Protein AF-A0A969JUL1-F1 (afdb_monomer)

Nearest PDB structures (foldseek):
  8frn-assembly1_G  TM=6.933E-01  e=2.223E-06  Acinetobacter baylyi ADP1
  6mit-assembly1_G  TM=6.690E-01  e=4.909E-06  Enterobacter cloacae subsp. cloacae ATCC 13047
  8fro-assembly1_G  TM=6.024E-01  e=5.106E-07  Acinetobacter baylyi ADP1
  6s8g-assembly1_G  TM=9.018E-01  e=2.301E-04  Shigella flexneri
  8frn-assembly1_F  TM=7.056E-01  e=1.235E-04  Acinetobacter baylyi ADP1

Sequence (213 aa):
MSANLEPKIAPVPWNPLRVSVLDRYLLKQLLLPFLFGVAAFSSIGVSVGALFDLIRKITTVNLPFEIALQVFFLQIPLYISYALPMSTLLATLMMYSRLSTDSELIAMRSAGISLYRLIMPAVALSLMITATSFAFNEAIVPAANYRATTTLETALKEDTKKFQEENILSSEYTEVKGEDGKSKRVLSRIFYANQFNGDSLSGLTVLDFPRVG

Solvent-accessible surface area (backbone atoms only — not comparable to full-atom values): 11934 Å² total; per-residue (Å²): 138,83,82,82,81,74,82,82,78,74,78,78,84,82,57,92,85,58,85,42,75,62,55,54,49,54,44,55,53,30,49,54,45,25,55,50,29,31,52,50,43,19,50,51,43,40,52,67,49,52,48,51,54,44,54,50,41,33,74,75,67,67,48,55,66,69,58,48,53,52,40,49,63,40,46,47,61,49,30,40,58,62,10,48,65,58,8,49,54,52,6,52,50,52,34,55,49,48,32,52,73,71,42,50,51,55,53,43,46,74,70,70,50,56,68,67,68,72,45,44,59,58,52,52,49,50,51,55,47,50,56,50,44,49,52,37,57,71,59,49,36,54,56,31,49,50,52,36,52,51,51,51,50,47,51,52,52,52,48,50,48,59,62,33,62,58,59,57,76,51,77,46,68,44,74,45,74,43,98,83,79,49,73,44,82,39,75,39,35,39,43,37,28,59,34,42,72,94,84,51,79,42,67,71,50,75,51,74,53,80,83,81,125

Structure (mmCIF, N/CA/C/O backbone):
data_AF-A0A969JUL1-F1
#
_entry.id   AF-A0A969JUL1-F1
#
loop_
_atom_site.group_PDB
_atom_site.id
_atom_site.type_symbol
_atom_site.label_atom_id
_atom_site.label_alt_id
_atom_site.label_comp_id
_atom_site.label_asym_id
_atom_site.label_entity_id
_atom_site.label_seq_id
_atom_site.pdbx_PDB_ins_code
_atom_site.Cartn_x
_atom_site.Cartn_y
_atom_site.Cartn_z
_atom_site.occupancy
_atom_site.B_iso_or_equiv
_atom_site.auth_seq_id
_atom_site.auth_comp_id
_atom_site.auth_asym_id
_atom_site.auth_atom_id
_atom_site.pdbx_PDB_model_num
ATOM 1 N N . MET A 1 1 ? 27.576 -8.217 -65.200 1.00 47.38 1 MET A N 1
ATOM 2 C CA . MET A 1 1 ? 26.171 -8.433 -64.794 1.00 47.38 1 MET A CA 1
ATOM 3 C C . MET A 1 1 ? 26.175 -8.785 -63.310 1.00 47.38 1 MET A C 1
ATOM 5 O O . MET A 1 1 ? 26.201 -9.950 -62.950 1.00 47.38 1 MET A O 1
ATOM 9 N N . SER A 1 2 ? 26.323 -7.772 -62.453 1.00 47.44 2 SER A N 1
ATOM 10 C CA . SER A 1 2 ? 26.419 -7.917 -60.995 1.00 47.44 2 SER A CA 1
ATOM 11 C C . SER A 1 2 ? 25.016 -7.837 -60.398 1.00 47.44 2 SER A C 1
ATOM 13 O O . SER A 1 2 ? 24.431 -6.756 -60.331 1.00 47.44 2 SER A O 1
ATOM 15 N N . ALA A 1 3 ? 24.455 -8.985 -60.024 1.00 59.53 3 ALA A N 1
ATOM 16 C CA . ALA A 1 3 ? 23.180 -9.050 -59.325 1.00 59.53 3 ALA A CA 1
ATOM 17 C C . ALA A 1 3 ? 23.368 -8.522 -57.895 1.00 59.53 3 ALA A C 1
ATOM 19 O O . ALA A 1 3 ? 24.054 -9.135 -57.079 1.00 59.53 3 ALA A O 1
ATOM 20 N N . ASN A 1 4 ? 22.784 -7.354 -57.634 1.00 60.31 4 ASN A N 1
ATOM 21 C CA . ASN A 1 4 ? 22.700 -6.735 -56.318 1.00 60.31 4 ASN A CA 1
ATOM 22 C C . ASN A 1 4 ? 21.822 -7.621 -55.419 1.00 60.31 4 ASN A C 1
ATOM 24 O O . ASN A 1 4 ? 20.611 -7.704 -55.615 1.00 60.31 4 ASN A O 1
ATOM 28 N N . LEU A 1 5 ? 22.440 -8.312 -54.464 1.00 66.44 5 LEU A N 1
ATOM 29 C CA . LEU A 1 5 ? 21.752 -9.056 -53.411 1.00 66.44 5 LEU A CA 1
ATOM 30 C C . LEU A 1 5 ? 21.646 -8.150 -52.183 1.00 66.44 5 LEU A C 1
ATOM 32 O O . LEU A 1 5 ? 22.424 -8.272 -51.240 1.00 66.44 5 LEU A O 1
ATOM 36 N N . GLU A 1 6 ? 20.698 -7.216 -52.203 1.00 65.56 6 GLU A N 1
ATOM 37 C CA . GLU A 1 6 ? 20.310 -6.515 -50.981 1.00 65.56 6 GLU A CA 1
ATOM 38 C C . GLU A 1 6 ? 19.488 -7.477 -50.104 1.00 65.56 6 GLU A C 1
ATOM 40 O O . GLU A 1 6 ? 18.454 -7.987 -50.554 1.00 65.56 6 GLU A O 1
ATOM 45 N N . PRO A 1 7 ? 19.902 -7.766 -48.856 1.00 64.88 7 PRO A N 1
ATOM 46 C CA . PRO A 1 7 ? 19.083 -8.553 -47.951 1.00 64.88 7 PRO A CA 1
ATOM 47 C C . PRO A 1 7 ? 17.854 -7.726 -47.561 1.00 64.88 7 PRO A C 1
ATOM 49 O O . PRO A 1 7 ? 17.938 -6.759 -46.807 1.00 64.88 7 PRO A O 1
ATOM 52 N N . LYS A 1 8 ? 16.690 -8.115 -48.083 1.00 63.09 8 LYS A N 1
ATOM 53 C CA . LYS A 1 8 ? 15.386 -7.546 -47.732 1.00 63.09 8 LYS A CA 1
ATOM 54 C C . LYS A 1 8 ? 15.053 -7.904 -46.280 1.00 63.09 8 LYS A C 1
ATOM 56 O O . LYS A 1 8 ? 14.444 -8.935 -46.005 1.00 63.09 8 LYS A O 1
ATOM 61 N N . ILE A 1 9 ? 15.487 -7.060 -45.348 1.00 67.50 9 ILE A N 1
ATOM 62 C CA . ILE A 1 9 ? 15.187 -7.188 -43.921 1.00 67.50 9 ILE A CA 1
ATOM 63 C C . ILE A 1 9 ? 13.686 -6.924 -43.750 1.00 67.50 9 ILE A C 1
ATOM 65 O O . ILE A 1 9 ? 13.223 -5.794 -43.900 1.00 67.50 9 ILE A O 1
ATOM 69 N N . ALA A 1 10 ? 12.897 -7.972 -43.513 1.00 69.56 10 ALA A N 1
ATOM 70 C CA . ALA A 1 10 ? 11.476 -7.811 -43.236 1.00 69.56 10 ALA A CA 1
ATOM 71 C C . ALA A 1 10 ? 11.303 -7.036 -41.914 1.00 69.56 10 ALA A C 1
ATOM 73 O O . ALA A 1 10 ? 11.935 -7.407 -40.919 1.00 69.56 10 ALA A O 1
ATOM 74 N N . PRO A 1 11 ? 10.471 -5.978 -41.860 1.00 63.88 11 PRO A N 1
ATOM 75 C CA . PRO A 1 11 ? 10.196 -5.291 -40.609 1.00 63.88 11 PRO A CA 1
ATOM 76 C C . PRO A 1 11 ? 9.516 -6.272 -39.653 1.00 63.88 11 PRO A C 1
ATOM 78 O O . PRO A 1 11 ? 8.487 -6.867 -39.978 1.00 63.88 11 PRO A O 1
ATOM 81 N N . VAL A 1 12 ? 10.110 -6.461 -38.474 1.00 68.12 12 VAL A N 1
ATOM 82 C CA . VAL A 1 12 ? 9.496 -7.245 -37.399 1.00 68.12 12 VAL A CA 1
ATOM 83 C C . VAL A 1 12 ? 8.108 -6.668 -37.100 1.00 68.12 12 VAL A C 1
ATOM 85 O O . VAL A 1 12 ? 7.999 -5.463 -36.852 1.00 68.12 12 VAL A O 1
ATOM 88 N N . PRO A 1 13 ? 7.037 -7.483 -37.123 1.00 57.41 13 PRO A N 1
ATOM 89 C CA . PRO A 1 13 ? 5.699 -7.004 -36.821 1.00 57.41 13 PRO A CA 1
ATOM 90 C C . PRO A 1 13 ? 5.666 -6.578 -35.353 1.00 57.41 13 PRO A C 1
ATOM 92 O O . PRO A 1 13 ? 5.687 -7.405 -34.437 1.00 57.41 13 PRO A O 1
ATOM 95 N N . TRP A 1 14 ? 5.664 -5.267 -35.123 1.00 64.06 14 TRP A N 1
ATOM 96 C CA . TRP A 1 14 ? 5.482 -4.679 -33.807 1.00 64.06 14 TRP A CA 1
ATOM 97 C C . TRP A 1 14 ? 4.045 -4.978 -33.384 1.00 64.06 14 TRP A C 1
ATOM 99 O O . TRP A 1 14 ? 3.099 -4.334 -33.814 1.00 64.06 14 TRP A O 1
ATOM 109 N N . ASN A 1 15 ? 3.856 -6.025 -32.587 1.00 59.56 15 ASN A N 1
ATOM 110 C CA . ASN A 1 15 ? 2.545 -6.349 -32.049 1.00 59.56 15 ASN A CA 1
ATOM 111 C C . ASN A 1 15 ? 2.400 -5.649 -30.688 1.00 59.56 15 ASN A C 1
ATOM 113 O O . ASN A 1 15 ? 2.969 -6.143 -29.711 1.00 59.56 15 ASN A O 1
ATOM 117 N N . PRO A 1 16 ? 1.651 -4.535 -30.576 1.00 58.69 16 PRO A N 1
ATOM 118 C CA . PRO A 1 16 ? 1.516 -3.785 -29.321 1.00 58.69 16 PRO A CA 1
ATOM 119 C C . PRO A 1 16 ? 0.805 -4.585 -28.216 1.00 58.69 16 PRO A C 1
ATOM 121 O O . PRO A 1 16 ? 0.842 -4.200 -27.054 1.00 58.69 16 PRO A O 1
ATOM 124 N N . LEU A 1 17 ? 0.184 -5.716 -28.573 1.00 57.41 17 LEU A N 1
ATOM 125 C CA . LEU A 1 17 ? -0.580 -6.588 -27.680 1.00 57.41 17 LEU A CA 1
ATOM 126 C C . LEU A 1 17 ? 0.212 -7.801 -27.162 1.00 57.41 17 LEU A C 1
ATOM 128 O O . LEU A 1 17 ? -0.330 -8.606 -26.408 1.00 57.41 17 LEU A O 1
ATOM 132 N N . ARG A 1 18 ? 1.479 -7.990 -27.566 1.00 62.31 18 ARG A N 1
ATOM 133 C CA . ARG A 1 18 ? 2.319 -9.054 -26.991 1.00 62.31 18 ARG A CA 1
ATOM 134 C C . ARG A 1 18 ? 3.096 -8.491 -25.811 1.00 62.31 18 ARG A C 1
ATOM 136 O O . ARG A 1 18 ? 3.947 -7.628 -26.000 1.00 62.31 18 ARG A O 1
ATOM 143 N N . VAL A 1 19 ? 2.814 -9.019 -24.618 1.00 64.75 19 VAL A N 1
ATOM 144 C CA . VAL A 1 19 ? 3.562 -8.724 -23.388 1.00 64.75 19 VAL A CA 1
ATOM 145 C C . VAL A 1 19 ? 5.038 -9.002 -23.661 1.00 64.75 19 VAL A C 1
ATOM 147 O O . VAL A 1 19 ? 5.426 -10.156 -23.866 1.00 64.75 19 VAL A O 1
ATOM 150 N N . SER A 1 20 ? 5.849 -7.947 -23.745 1.00 76.56 20 SER A N 1
ATOM 151 C CA . SER A 1 20 ? 7.272 -8.096 -24.023 1.00 76.56 20 SER A CA 1
ATOM 152 C C . SER A 1 20 ? 7.953 -8.756 -22.827 1.00 76.56 20 SER A C 1
ATOM 154 O O . SER A 1 20 ? 7.503 -8.622 -21.685 1.00 76.56 20 SER A O 1
ATOM 156 N N . VAL A 1 21 ? 9.073 -9.440 -23.067 1.00 86.56 21 VAL A N 1
ATOM 157 C CA . VAL A 1 21 ? 9.928 -9.957 -21.984 1.00 86.56 21 VAL A CA 1
ATOM 158 C C . VAL A 1 21 ? 10.311 -8.819 -21.027 1.00 86.56 21 VAL A C 1
ATOM 160 O O . VAL A 1 21 ? 10.339 -9.020 -19.815 1.00 86.56 21 VAL A O 1
ATOM 163 N N . LEU A 1 22 ? 10.488 -7.609 -21.572 1.00 87.69 22 LEU A N 1
ATOM 164 C CA . LEU A 1 22 ? 10.728 -6.386 -20.813 1.00 87.69 22 LEU A CA 1
ATOM 165 C C . LEU A 1 22 ? 9.557 -6.018 -19.891 1.00 87.69 22 LEU A C 1
ATOM 167 O O . LEU A 1 22 ? 9.770 -5.768 -18.711 1.00 87.69 22 LEU A O 1
ATOM 171 N N . ASP A 1 23 ? 8.325 -6.018 -20.401 1.00 87.38 23 ASP A N 1
ATOM 172 C CA . ASP A 1 23 ? 7.151 -5.608 -19.619 1.00 87.38 23 ASP A CA 1
ATOM 173 C C . ASP A 1 23 ? 6.927 -6.577 -18.447 1.00 87.38 23 ASP A C 1
ATOM 175 O O . ASP A 1 23 ? 6.664 -6.163 -17.320 1.00 87.38 23 ASP A O 1
ATOM 179 N N . ARG A 1 24 ? 7.118 -7.882 -18.686 1.00 88.38 24 ARG A N 1
ATOM 180 C CA . ARG A 1 24 ? 7.067 -8.912 -17.638 1.00 88.38 24 ARG A CA 1
ATOM 181 C C . ARG A 1 24 ? 8.165 -8.725 -16.591 1.00 88.38 24 ARG A C 1
ATOM 183 O O . ARG A 1 24 ? 7.914 -8.936 -15.406 1.00 88.38 24 ARG A O 1
ATOM 190 N N . TYR A 1 25 ? 9.369 -8.363 -17.024 1.00 91.50 25 TYR A N 1
ATOM 191 C CA . TYR A 1 25 ? 10.491 -8.101 -16.132 1.00 91.50 25 TYR A CA 1
ATOM 192 C C . TYR A 1 25 ? 10.222 -6.889 -15.231 1.00 91.50 25 TYR A C 1
ATOM 194 O O . TYR A 1 25 ? 10.312 -7.013 -14.009 1.00 91.50 25 TYR A O 1
ATOM 202 N N . LEU A 1 26 ? 9.789 -5.767 -15.817 1.00 92.19 26 LEU A N 1
ATOM 203 C CA . LEU A 1 26 ? 9.435 -4.547 -15.087 1.00 92.19 26 LEU A CA 1
ATOM 204 C C . LEU A 1 26 ? 8.278 -4.794 -14.110 1.00 92.19 26 LEU A C 1
ATOM 206 O O . LEU A 1 26 ? 8.368 -4.422 -12.944 1.00 92.19 26 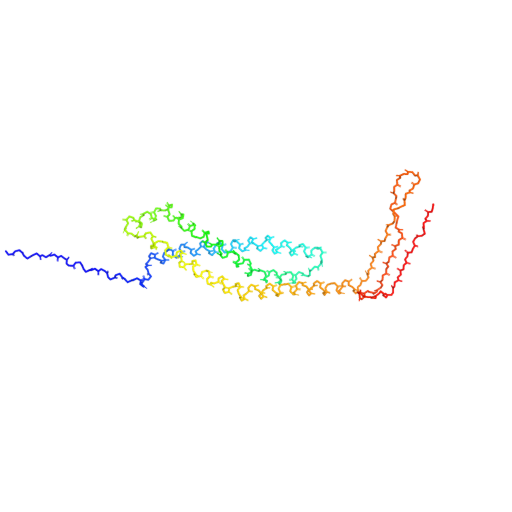LEU A O 1
ATOM 210 N N . LEU A 1 27 ? 7.230 -5.511 -14.531 1.00 90.62 27 LEU A N 1
ATOM 211 C CA . LEU A 1 27 ? 6.128 -5.883 -13.638 1.00 90.62 27 LEU A CA 1
ATOM 212 C C . LEU A 1 27 ? 6.602 -6.741 -12.460 1.00 90.62 27 LEU A C 1
ATOM 214 O O . LEU A 1 27 ? 6.185 -6.503 -11.331 1.00 90.62 27 LEU A O 1
ATOM 218 N N . LYS A 1 28 ? 7.496 -7.713 -12.684 1.00 91.12 28 LYS A N 1
ATOM 219 C CA . LYS A 1 28 ? 8.037 -8.547 -11.600 1.00 91.12 28 LYS A CA 1
ATOM 220 C C . LYS A 1 28 ? 8.891 -7.732 -10.626 1.00 91.12 28 LYS A C 1
ATOM 222 O O . LYS A 1 28 ? 8.800 -7.952 -9.418 1.00 91.12 28 LYS A O 1
ATOM 227 N N . GLN A 1 29 ? 9.694 -6.795 -11.133 1.00 92.69 29 GLN A N 1
ATOM 228 C CA . GLN A 1 29 ? 10.465 -5.881 -10.289 1.00 92.69 29 GLN A CA 1
ATOM 229 C C . GLN A 1 29 ? 9.574 -4.934 -9.483 1.00 92.69 29 GLN A C 1
ATOM 231 O O . GLN A 1 29 ? 9.948 -4.577 -8.372 1.00 92.69 29 GLN A O 1
ATOM 236 N N . LEU A 1 30 ? 8.413 -4.549 -10.013 1.00 93.56 30 LEU A N 1
ATOM 237 C CA . LEU A 1 30 ? 7.460 -3.664 -9.347 1.00 93.56 30 LEU A CA 1
ATOM 238 C C . LEU A 1 30 ? 6.623 -4.390 -8.281 1.00 93.56 30 LEU A C 1
ATOM 240 O O . LEU A 1 30 ? 6.350 -3.847 -7.212 1.00 93.56 30 LEU A O 1
ATOM 244 N N . LEU A 1 31 ? 6.232 -5.636 -8.555 1.00 93.00 31 LEU A N 1
ATOM 245 C CA . LEU A 1 31 ? 5.295 -6.400 -7.729 1.00 93.00 31 LEU A CA 1
ATOM 246 C C . LEU A 1 31 ? 5.885 -6.791 -6.367 1.00 93.00 31 LEU A C 1
ATOM 248 O O . LEU A 1 31 ? 5.174 -6.780 -5.364 1.00 93.00 31 LEU A O 1
ATOM 252 N N . LEU A 1 32 ? 7.186 -7.090 -6.304 1.00 92.88 32 LEU A N 1
ATOM 253 C CA . LEU A 1 32 ? 7.840 -7.497 -5.058 1.00 92.88 32 LEU A CA 1
ATOM 254 C C . LEU A 1 32 ? 7.946 -6.340 -4.031 1.00 92.88 32 LEU A C 1
ATOM 256 O O . LEU A 1 32 ? 7.463 -6.514 -2.911 1.00 92.88 32 LEU A O 1
ATOM 260 N N . PRO A 1 33 ? 8.476 -5.148 -4.379 1.00 94.62 33 PRO A N 1
ATOM 261 C CA . PRO A 1 33 ? 8.416 -3.963 -3.522 1.00 94.62 33 PRO A CA 1
ATOM 262 C C . PRO A 1 33 ? 6.991 -3.525 -3.178 1.00 94.62 33 PRO A C 1
ATOM 264 O O . PRO A 1 33 ? 6.759 -3.034 -2.078 1.00 94.62 33 PRO A O 1
ATOM 267 N N . PHE A 1 34 ? 6.030 -3.716 -4.089 1.00 96.12 34 PHE A N 1
ATOM 268 C CA . PHE A 1 34 ? 4.626 -3.410 -3.825 1.00 96.12 34 PHE A CA 1
ATOM 269 C C . PHE A 1 34 ? 4.053 -4.284 -2.710 1.00 96.12 34 PHE A C 1
ATOM 271 O O . PHE A 1 34 ? 3.550 -3.749 -1.726 1.00 96.12 34 PHE A O 1
ATOM 278 N N . LEU A 1 35 ? 4.178 -5.610 -2.815 1.00 95.94 35 LEU A N 1
ATOM 279 C CA . LEU A 1 35 ? 3.701 -6.525 -1.774 1.00 95.94 35 LEU A CA 1
ATOM 280 C C . LEU A 1 35 ? 4.403 -6.280 -0.437 1.00 95.94 35 LEU A C 1
ATOM 282 O O . LEU A 1 35 ? 3.749 -6.261 0.605 1.00 95.94 35 LEU A O 1
ATOM 286 N N . PHE A 1 36 ? 5.716 -6.037 -0.472 1.00 96.38 36 PHE A N 1
ATOM 287 C CA . PHE A 1 36 ? 6.470 -5.648 0.715 1.00 96.38 36 PHE A CA 1
ATOM 288 C C . PHE A 1 36 ? 5.919 -4.358 1.331 1.00 96.38 36 PHE A C 1
ATOM 290 O O . PHE A 1 36 ? 5.659 -4.314 2.529 1.00 96.38 36 PHE A O 1
ATOM 297 N N . GLY A 1 37 ? 5.678 -3.333 0.514 1.00 96.62 37 GLY A N 1
ATOM 298 C CA . GLY A 1 37 ? 5.088 -2.078 0.958 1.00 96.62 37 GLY A CA 1
ATOM 299 C C . GLY A 1 37 ? 3.702 -2.268 1.566 1.00 96.62 37 GLY A C 1
ATOM 300 O O . GLY A 1 37 ? 3.398 -1.629 2.568 1.00 96.62 37 GLY A O 1
ATOM 301 N N . VAL A 1 38 ? 2.854 -3.127 0.990 1.00 95.81 38 VAL A N 1
ATOM 302 C CA . VAL A 1 38 ? 1.503 -3.382 1.523 1.00 95.81 38 VAL A CA 1
ATOM 303 C C . VAL A 1 38 ? 1.612 -4.034 2.892 1.00 95.81 38 VAL A C 1
ATOM 305 O O . VAL A 1 38 ? 0.977 -3.572 3.838 1.00 95.81 38 VAL A O 1
ATOM 308 N N . ALA A 1 39 ? 2.456 -5.058 3.027 1.00 95.88 39 ALA A N 1
ATOM 309 C CA . ALA A 1 39 ? 2.691 -5.731 4.299 1.00 95.88 39 ALA A CA 1
ATOM 310 C C . ALA A 1 39 ? 3.283 -4.781 5.354 1.00 95.88 39 ALA A C 1
ATOM 312 O O . ALA A 1 39 ? 2.790 -4.726 6.477 1.00 95.88 39 ALA A O 1
ATOM 313 N N . ALA A 1 40 ? 4.293 -3.988 4.988 1.00 96.38 40 ALA A N 1
ATOM 314 C CA . ALA A 1 40 ? 4.962 -3.068 5.900 1.00 96.38 40 ALA A CA 1
ATOM 315 C C . ALA A 1 40 ? 4.025 -1.950 6.383 1.00 96.38 40 ALA A C 1
ATOM 317 O O . ALA A 1 40 ? 3.861 -1.767 7.588 1.00 96.38 40 ALA A O 1
ATOM 318 N N . PHE A 1 41 ? 3.365 -1.229 5.470 1.00 96.06 41 PHE A N 1
ATOM 319 C CA . PHE A 1 41 ? 2.488 -0.119 5.852 1.00 96.06 41 PHE A CA 1
ATOM 320 C C . PHE A 1 41 ? 1.229 -0.590 6.580 1.00 96.06 41 PHE A C 1
ATOM 322 O O . PHE A 1 41 ? 0.830 0.045 7.554 1.00 96.06 41 PHE A O 1
ATOM 329 N N . SER A 1 42 ? 0.628 -1.716 6.175 1.00 94.12 42 SER A N 1
ATOM 330 C CA . SER A 1 42 ? -0.519 -2.271 6.908 1.00 94.12 42 SER A CA 1
ATOM 331 C C . SER A 1 42 ? -0.122 -2.758 8.304 1.00 94.12 42 SER A C 1
ATOM 333 O O . SER A 1 42 ? -0.829 -2.460 9.262 1.00 94.12 42 SER A O 1
ATOM 335 N N . SER A 1 43 ? 1.032 -3.420 8.457 1.00 93.69 43 SER A N 1
ATOM 336 C CA . SER A 1 43 ? 1.539 -3.862 9.763 1.00 93.69 43 SER A CA 1
ATOM 337 C C . SER A 1 43 ? 1.832 -2.689 10.698 1.00 93.69 43 SER A C 1
ATOM 339 O O . SER A 1 43 ? 1.442 -2.729 11.868 1.00 93.69 43 SER A O 1
ATOM 341 N N . ILE A 1 44 ? 2.450 -1.620 10.186 1.00 94.44 44 ILE A N 1
ATOM 342 C CA . ILE A 1 44 ? 2.688 -0.393 10.956 1.00 94.44 44 ILE A CA 1
ATOM 343 C C . ILE A 1 44 ? 1.354 0.262 11.329 1.00 94.44 44 ILE A C 1
ATOM 345 O O . ILE A 1 44 ? 1.156 0.611 12.489 1.00 94.44 44 ILE A O 1
ATOM 349 N N . GLY A 1 45 ? 0.418 0.382 10.383 1.00 91.25 45 GLY A N 1
ATOM 350 C CA . GLY A 1 45 ? -0.895 0.982 10.624 1.00 91.25 45 GLY A CA 1
ATOM 351 C C . GLY A 1 45 ? -1.700 0.245 11.695 1.00 91.25 45 GLY A C 1
ATOM 352 O O . GLY A 1 45 ? -2.189 0.868 12.635 1.00 91.25 45 GLY A O 1
ATOM 353 N N . VAL A 1 46 ? -1.771 -1.085 11.599 1.00 90.81 46 VAL A N 1
ATOM 354 C CA . VAL A 1 46 ? -2.453 -1.944 12.578 1.00 90.81 46 VAL A CA 1
ATOM 355 C C . VAL A 1 46 ? -1.770 -1.869 13.944 1.00 90.81 46 VAL A C 1
ATOM 357 O O . VAL A 1 46 ? -2.444 -1.747 14.963 1.00 90.81 46 VAL A O 1
ATOM 360 N N . SER A 1 47 ? -0.437 -1.906 13.986 1.00 89.69 47 SER A N 1
ATOM 361 C CA . SER A 1 47 ? 0.310 -1.814 15.245 1.00 89.69 47 SER A CA 1
ATOM 362 C C . SER A 1 47 ? 0.099 -0.469 15.940 1.00 89.69 47 SER A C 1
ATOM 364 O O . SER A 1 47 ? -0.148 -0.434 17.138 1.00 89.69 47 SER A O 1
ATOM 366 N N . VAL A 1 48 ? 0.188 0.643 15.206 1.00 87.75 48 VAL A N 1
ATOM 367 C CA . VAL A 1 48 ? 0.106 1.990 15.794 1.00 87.75 48 VAL A CA 1
ATOM 368 C C . VAL A 1 48 ? -1.333 2.380 16.132 1.00 87.75 48 VAL A C 1
ATOM 370 O O . VAL A 1 48 ? -1.561 2.989 17.172 1.00 87.75 48 VAL A O 1
ATOM 373 N N . GLY A 1 49 ? -2.297 2.041 15.274 1.00 82.31 49 GLY A N 1
ATOM 374 C CA . GLY A 1 49 ? -3.703 2.375 15.488 1.00 82.31 49 GLY A CA 1
ATOM 375 C C . GLY A 1 49 ? -4.437 1.312 16.302 1.00 82.31 49 GLY A C 1
ATOM 376 O O . GLY A 1 49 ? -4.714 1.507 17.481 1.00 82.31 49 GLY A O 1
ATOM 377 N N . ALA A 1 50 ? -4.726 0.167 15.682 1.00 83.62 50 ALA A N 1
ATOM 378 C CA . ALA A 1 50 ? -5.579 -0.867 16.268 1.00 83.62 50 ALA A CA 1
ATOM 379 C C . ALA A 1 50 ? -5.026 -1.435 17.578 1.00 83.62 50 ALA A C 1
ATOM 381 O O . ALA A 1 50 ? -5.743 -1.538 18.571 1.00 83.62 50 ALA A O 1
ATOM 382 N N . LEU A 1 51 ? -3.753 -1.836 17.580 1.00 86.50 51 LEU A N 1
ATOM 383 C CA . LEU A 1 51 ? -3.182 -2.604 18.681 1.00 86.50 51 LEU A CA 1
ATOM 384 C C . LEU A 1 51 ? -3.076 -1.765 19.962 1.00 86.50 51 LEU A C 1
ATOM 386 O O . LEU A 1 51 ? -3.513 -2.221 21.017 1.00 86.50 51 LEU A O 1
ATOM 390 N N . PHE A 1 52 ? -2.560 -0.533 19.882 1.00 85.62 52 PHE A N 1
ATOM 391 C CA . PHE A 1 52 ? -2.491 0.357 21.047 1.00 85.62 52 PHE A CA 1
ATOM 392 C C . PHE A 1 52 ? -3.877 0.715 21.590 1.00 85.62 52 PHE A C 1
ATOM 394 O O . PHE A 1 52 ? -4.073 0.703 22.809 1.00 85.62 52 PHE A O 1
ATOM 401 N N . ASP A 1 53 ? -4.843 0.995 20.712 1.00 83.25 53 ASP A N 1
ATOM 402 C CA . ASP A 1 53 ? -6.203 1.336 21.130 1.00 83.25 53 ASP A CA 1
ATOM 403 C C . ASP A 1 53 ? -6.911 0.151 21.796 1.00 83.25 53 ASP A C 1
ATOM 405 O O . ASP A 1 53 ? -7.573 0.319 22.824 1.00 83.25 53 ASP A O 1
ATOM 409 N N . LEU A 1 54 ? -6.736 -1.062 21.264 1.00 82.75 54 LEU A N 1
ATOM 410 C CA . LEU A 1 54 ? -7.291 -2.280 21.853 1.00 82.75 54 LEU A CA 1
ATOM 411 C C . LEU A 1 54 ? -6.649 -2.605 23.203 1.00 82.75 54 LEU A C 1
ATOM 413 O O . LEU A 1 54 ? -7.374 -2.886 24.154 1.00 82.75 54 LEU A O 1
ATOM 417 N N . ILE A 1 55 ? -5.324 -2.493 23.334 1.00 83.69 55 ILE A N 1
ATOM 418 C CA . ILE A 1 55 ? -4.626 -2.718 24.612 1.00 83.69 55 ILE A CA 1
ATOM 419 C C . ILE A 1 55 ? -5.134 -1.751 25.688 1.00 83.69 55 ILE A C 1
ATOM 421 O O . ILE A 1 55 ? -5.414 -2.174 26.813 1.00 83.69 55 ILE A O 1
ATOM 425 N N . ARG A 1 56 ? -5.308 -0.466 25.348 1.00 82.00 56 ARG A N 1
ATOM 426 C CA . ARG A 1 56 ? -5.882 0.531 26.267 1.00 82.00 56 ARG A CA 1
ATOM 427 C C . ARG A 1 56 ? -7.314 0.184 26.670 1.00 82.00 56 ARG A C 1
ATOM 429 O O . ARG A 1 56 ? -7.656 0.310 27.844 1.00 82.00 56 ARG A O 1
ATOM 436 N N . LYS A 1 57 ? -8.151 -0.269 25.731 1.00 77.06 57 LYS A N 1
ATOM 437 C CA . LYS A 1 57 ? -9.543 -0.671 26.011 1.00 77.06 57 LYS A CA 1
ATOM 438 C C . LYS A 1 57 ? -9.620 -1.908 26.908 1.00 77.06 57 LYS A C 1
ATOM 440 O O . LYS A 1 57 ? -10.440 -1.922 27.820 1.00 77.06 57 LYS A O 1
ATOM 445 N N . ILE A 1 58 ? -8.741 -2.892 26.708 1.00 82.50 58 ILE A N 1
ATOM 446 C CA . ILE A 1 58 ? -8.645 -4.084 27.568 1.00 82.50 58 ILE A CA 1
ATOM 447 C C . ILE A 1 58 ? -8.286 -3.684 29.004 1.00 82.50 58 ILE A C 1
ATOM 449 O O . ILE A 1 58 ? -8.912 -4.152 29.945 1.00 82.50 58 ILE A O 1
ATOM 453 N N . THR A 1 59 ? -7.314 -2.786 29.185 1.00 79.75 59 THR A N 1
ATOM 454 C CA . THR A 1 59 ? -6.856 -2.382 30.528 1.00 79.75 59 THR A CA 1
ATOM 455 C C . THR A 1 59 ? -7.778 -1.394 31.236 1.00 79.75 59 THR A C 1
ATOM 457 O O . THR A 1 59 ? -7.847 -1.411 32.460 1.00 79.75 59 THR A O 1
ATOM 460 N N . THR A 1 60 ? -8.480 -0.532 30.497 1.00 77.81 60 THR A N 1
ATOM 461 C CA . THR A 1 60 ? -9.326 0.520 31.092 1.00 77.81 60 THR A CA 1
ATOM 462 C C . THR A 1 60 ? -10.760 0.050 31.327 1.00 77.81 60 THR A C 1
ATOM 464 O O . THR A 1 60 ? -11.384 0.462 32.298 1.00 77.81 60 THR A O 1
ATOM 467 N N . VAL A 1 61 ? -11.292 -0.794 30.436 1.00 72.69 61 VAL A N 1
ATOM 468 C CA . VAL A 1 61 ? -12.716 -1.176 30.412 1.00 72.69 61 VAL A CA 1
ATOM 469 C C . VAL A 1 61 ? -12.903 -2.693 30.560 1.00 72.69 61 VAL A C 1
ATOM 471 O O . VAL A 1 61 ? -13.990 -3.178 30.322 1.00 72.69 61 VAL A O 1
ATOM 474 N N . ASN A 1 62 ? -11.864 -3.460 30.924 1.00 73.19 62 ASN A N 1
ATOM 475 C CA . ASN A 1 62 ? -11.916 -4.932 31.041 1.00 73.19 62 ASN A CA 1
ATOM 476 C C . ASN A 1 62 ? -12.490 -5.657 29.803 1.00 73.19 62 ASN A C 1
ATOM 478 O O . ASN A 1 62 ? -13.103 -6.717 29.915 1.00 73.19 62 ASN A O 1
ATOM 482 N N . LEU A 1 63 ? -12.243 -5.123 28.600 1.00 74.62 63 LEU A N 1
ATOM 483 C CA . LEU A 1 63 ? -12.729 -5.734 27.362 1.00 74.62 63 LEU A CA 1
ATOM 484 C C . LEU A 1 63 ? -12.209 -7.186 27.225 1.00 74.62 63 LEU A C 1
ATOM 486 O O . LEU A 1 63 ? -10.989 -7.387 27.262 1.00 74.62 63 LEU A O 1
ATOM 490 N N . PRO A 1 64 ? -13.085 -8.187 26.995 1.00 79.69 64 PRO A N 1
ATOM 491 C CA . PRO A 1 64 ? -12.664 -9.568 26.785 1.00 79.69 64 PRO A CA 1
ATOM 492 C C . PRO A 1 64 ? -11.664 -9.697 25.630 1.00 79.69 64 PRO A C 1
ATOM 494 O O . PRO A 1 64 ? -11.882 -9.164 24.536 1.00 79.69 64 PRO A O 1
ATOM 497 N N . PHE A 1 65 ? -10.581 -10.450 25.852 1.00 76.06 65 PHE A N 1
ATOM 498 C CA . PHE A 1 65 ? -9.504 -10.623 24.868 1.00 76.06 65 PHE A CA 1
ATOM 499 C C . PHE A 1 65 ? -10.003 -11.200 23.534 1.00 76.06 65 PHE A C 1
ATOM 501 O O . PHE A 1 65 ? -9.543 -10.791 22.469 1.00 76.06 65 PHE A O 1
ATOM 508 N N . GLU A 1 66 ? -10.988 -12.100 23.579 1.00 77.56 66 GLU A N 1
ATOM 509 C CA . GLU A 1 66 ? -11.606 -12.694 22.388 1.00 77.56 66 GLU A CA 1
ATOM 510 C C . GLU A 1 66 ? -12.256 -11.634 21.486 1.00 77.56 66 GLU A C 1
ATOM 512 O O . GLU A 1 66 ? -12.041 -11.627 20.272 1.00 77.56 66 GLU A O 1
ATOM 517 N N . ILE A 1 67 ? -12.978 -10.678 22.083 1.00 76.75 67 ILE A N 1
ATOM 518 C CA . ILE A 1 67 ? -13.617 -9.580 21.348 1.00 76.75 67 ILE A CA 1
ATOM 519 C C . ILE A 1 67 ? -12.556 -8.633 20.790 1.00 76.75 67 ILE A C 1
ATOM 521 O O . ILE A 1 67 ? -12.652 -8.205 19.639 1.00 76.75 67 ILE A O 1
ATOM 525 N N . ALA A 1 68 ? -11.509 -8.337 21.562 1.00 79.44 68 ALA A N 1
ATOM 526 C CA . ALA A 1 68 ? -10.410 -7.508 21.083 1.00 79.44 68 ALA A CA 1
ATOM 527 C C . ALA A 1 68 ? -9.720 -8.124 19.854 1.00 79.44 68 ALA A C 1
ATOM 529 O O . ALA A 1 68 ? -9.453 -7.417 18.881 1.00 79.44 68 ALA A O 1
ATOM 530 N N . LEU A 1 69 ? -9.491 -9.440 19.857 1.00 84.81 69 LEU A N 1
ATOM 531 C CA . LEU A 1 69 ? -8.901 -10.152 18.726 1.00 84.81 69 LEU A CA 1
ATOM 532 C C . LEU A 1 69 ? -9.824 -10.138 17.497 1.00 84.81 69 LEU A C 1
ATOM 534 O O . LEU A 1 69 ? -9.362 -9.919 16.377 1.00 84.81 69 LEU A O 1
ATOM 538 N N . GLN A 1 70 ? -11.133 -10.310 17.691 1.00 81.06 70 GLN A N 1
ATOM 539 C CA . GLN A 1 70 ? -12.105 -10.200 16.605 1.00 81.06 70 GLN A CA 1
ATOM 540 C C . GLN A 1 70 ? -12.077 -8.799 15.977 1.00 81.06 70 GLN A C 1
ATOM 542 O O . GLN A 1 70 ? -11.959 -8.668 14.758 1.00 81.06 70 GLN A O 1
ATOM 547 N N . VAL A 1 71 ? -12.114 -7.748 16.800 1.00 80.25 71 VAL A N 1
ATOM 548 C CA . VAL A 1 71 ? -12.034 -6.355 16.336 1.00 80.25 71 VAL A CA 1
ATOM 549 C C . VAL A 1 71 ? -10.711 -6.091 15.614 1.00 80.25 71 VAL A C 1
ATOM 551 O O . VAL A 1 71 ? -10.716 -5.445 14.56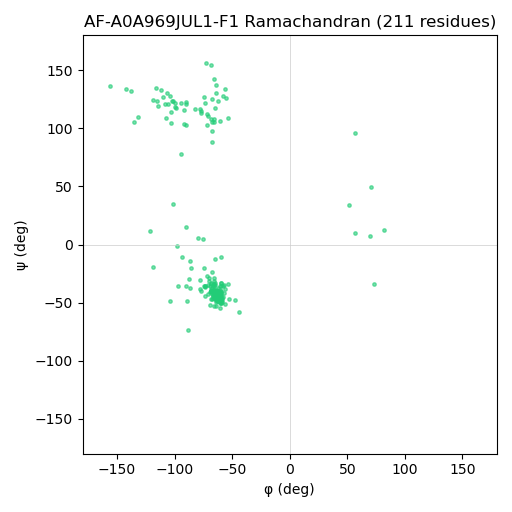8 1.00 80.25 71 VAL A O 1
ATOM 554 N N . PHE A 1 72 ? -9.596 -6.639 16.105 1.00 86.62 72 PHE A N 1
ATOM 555 C CA . PHE A 1 72 ? -8.288 -6.528 15.460 1.00 86.62 72 PHE A CA 1
ATOM 556 C C . PHE A 1 72 ? -8.319 -7.040 14.014 1.00 86.62 72 PHE A C 1
ATOM 558 O O . PHE A 1 72 ? -7.949 -6.309 13.095 1.00 86.62 72 PHE A O 1
ATOM 565 N N . PHE A 1 73 ? -8.827 -8.256 13.782 1.00 85.81 73 PHE A N 1
ATOM 566 C CA . PHE A 1 73 ? -8.937 -8.812 12.428 1.00 85.81 73 PHE A CA 1
ATOM 567 C C . PHE A 1 73 ? -9.906 -8.024 11.539 1.00 85.81 73 PHE A C 1
ATOM 569 O O . PHE A 1 73 ? -9.644 -7.864 10.346 1.00 85.81 73 PHE A O 1
ATOM 576 N N . LEU A 1 74 ? -10.991 -7.486 12.106 1.00 81.50 74 LEU A N 1
ATOM 577 C CA . LEU A 1 74 ? -11.941 -6.643 11.374 1.00 81.50 74 LEU A CA 1
ATOM 578 C C . LEU A 1 74 ? -11.343 -5.293 10.952 1.00 81.50 74 LEU A C 1
ATOM 580 O O . LEU A 1 74 ? -11.814 -4.706 9.979 1.00 81.50 74 LEU A O 1
ATOM 584 N N . GLN A 1 75 ? -10.307 -4.806 11.636 1.00 82.62 75 GLN A N 1
ATOM 585 C CA . GLN A 1 75 ? -9.643 -3.550 11.288 1.00 82.62 75 GLN A CA 1
ATOM 586 C C . GLN A 1 75 ? -8.538 -3.708 10.230 1.00 82.62 75 GLN A C 1
ATOM 588 O O . GLN A 1 75 ? -8.222 -2.739 9.543 1.00 82.62 75 GLN A O 1
ATOM 593 N N . ILE A 1 76 ? -7.983 -4.908 10.017 1.00 88.12 76 ILE A N 1
ATOM 594 C CA . ILE A 1 76 ? -6.927 -5.145 9.009 1.00 88.12 76 ILE A CA 1
ATOM 595 C C . ILE A 1 76 ? -7.302 -4.636 7.598 1.00 88.12 76 ILE A C 1
ATOM 597 O O . ILE A 1 76 ? -6.482 -3.940 6.993 1.00 88.12 76 ILE A O 1
ATOM 601 N N . PRO A 1 77 ? -8.509 -4.904 7.051 1.00 86.81 77 PRO A N 1
ATOM 602 C CA . PRO A 1 77 ? -8.884 -4.448 5.709 1.00 86.81 77 PRO A CA 1
ATOM 603 C C . PRO A 1 77 ? -8.847 -2.924 5.545 1.00 86.81 77 PRO A C 1
ATOM 605 O O . PRO A 1 77 ? -8.499 -2.429 4.472 1.00 86.81 77 PRO A O 1
ATOM 608 N N . LEU A 1 78 ? -9.160 -2.178 6.611 1.00 86.50 78 LEU A N 1
ATOM 609 C CA . LEU A 1 78 ? -9.085 -0.718 6.621 1.00 86.50 78 LEU A CA 1
ATOM 610 C C . LEU A 1 78 ? -7.638 -0.248 6.422 1.00 86.50 78 LEU A C 1
ATOM 612 O O . LEU A 1 78 ? -7.368 0.579 5.554 1.00 86.50 78 LEU A O 1
ATOM 616 N N . TYR A 1 79 ? -6.695 -0.810 7.179 1.00 90.19 79 TYR A N 1
ATOM 617 C CA . TYR A 1 79 ? -5.284 -0.439 7.057 1.00 90.19 79 TYR A CA 1
ATOM 618 C C . TYR A 1 79 ? -4.668 -0.880 5.733 1.00 90.19 79 TYR A C 1
ATOM 620 O O . TYR A 1 79 ? -3.825 -0.166 5.195 1.00 90.19 79 TYR A O 1
ATOM 628 N N . ILE A 1 80 ? -5.102 -2.012 5.173 1.00 91.12 80 ILE A N 1
ATOM 629 C CA . ILE A 1 80 ? -4.700 -2.419 3.821 1.00 91.12 80 ILE A CA 1
ATOM 630 C C . ILE A 1 80 ? -5.161 -1.379 2.793 1.00 91.12 80 ILE A C 1
ATOM 632 O O . ILE A 1 80 ? -4.363 -0.992 1.944 1.00 91.12 80 ILE A O 1
ATOM 636 N N . SER A 1 81 ? -6.396 -0.875 2.895 1.00 89.06 81 SER A N 1
ATOM 637 C CA . SER A 1 81 ? -6.917 0.166 1.995 1.00 89.06 81 SER A CA 1
ATOM 638 C C . SER A 1 81 ? -6.043 1.428 1.996 1.00 89.06 81 SER A C 1
ATOM 640 O O . SER A 1 81 ? -5.711 1.958 0.934 1.00 89.06 81 SER A O 1
ATOM 642 N N . TYR A 1 82 ? -5.580 1.861 3.174 1.00 89.69 82 TYR A N 1
ATOM 643 C CA . TYR A 1 82 ? -4.632 2.972 3.297 1.00 89.69 82 TYR A CA 1
ATOM 644 C C . TYR A 1 82 ? -3.222 2.621 2.814 1.00 89.69 82 TYR A C 1
ATOM 646 O O . TYR A 1 82 ? -2.543 3.470 2.235 1.00 89.69 82 TYR A O 1
ATOM 654 N N . ALA A 1 83 ? -2.779 1.379 3.017 1.00 93.56 83 ALA A N 1
ATOM 655 C CA . ALA A 1 83 ? -1.467 0.923 2.584 1.00 93.56 83 ALA A CA 1
ATOM 656 C C . ALA A 1 83 ? -1.347 0.906 1.055 1.00 93.56 83 ALA A C 1
ATOM 658 O O . ALA A 1 83 ? -0.327 1.355 0.549 1.00 93.56 83 ALA A O 1
ATOM 659 N N . LEU A 1 84 ? -2.379 0.476 0.316 1.00 92.88 84 LEU A N 1
ATOM 660 C CA . LEU A 1 84 ? -2.353 0.353 -1.151 1.00 92.88 84 LEU A CA 1
ATOM 661 C C . LEU A 1 84 ? -1.717 1.561 -1.879 1.00 92.88 84 LEU A C 1
ATOM 663 O O . LEU A 1 84 ? -0.724 1.354 -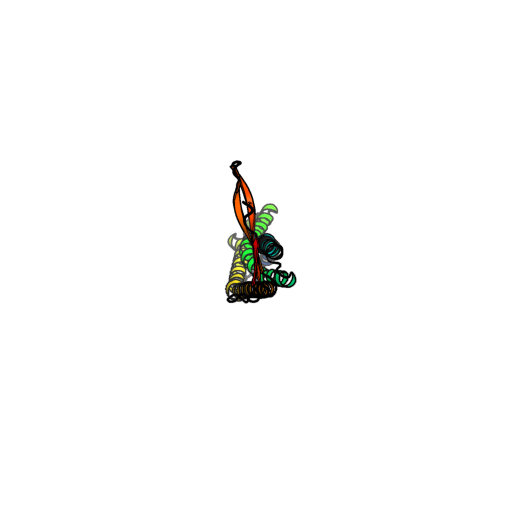2.585 1.00 92.88 84 LEU A O 1
ATOM 667 N N . PRO A 1 85 ? -2.199 2.814 -1.721 1.00 92.69 85 PRO A N 1
ATOM 668 C CA . PRO A 1 85 ? -1.588 3.966 -2.383 1.00 92.69 85 PRO A CA 1
ATOM 669 C C . PRO A 1 85 ? -0.154 4.234 -1.901 1.00 92.69 85 PRO A C 1
ATOM 671 O O . PRO A 1 85 ? 0.721 4.500 -2.724 1.00 92.69 85 PRO A O 1
ATOM 674 N N . MET A 1 86 ? 0.139 4.094 -0.605 1.00 94.94 86 MET A N 1
ATOM 675 C CA . MET A 1 86 ? 1.502 4.288 -0.084 1.00 94.94 86 MET A CA 1
ATOM 676 C C . MET A 1 86 ? 2.483 3.258 -0.666 1.00 94.94 86 MET A C 1
ATOM 678 O O . MET A 1 86 ? 3.592 3.597 -1.083 1.00 94.94 86 MET A O 1
ATOM 682 N N . SER A 1 87 ? 2.057 1.999 -0.762 1.00 96.25 87 SER A N 1
ATOM 683 C CA . SER A 1 87 ? 2.842 0.899 -1.316 1.00 96.25 87 SER A CA 1
ATOM 684 C C . SER A 1 87 ? 3.108 1.071 -2.806 1.00 96.25 87 SER A C 1
ATOM 686 O O . SER A 1 87 ? 4.185 0.703 -3.262 1.00 96.25 87 SER A O 1
ATOM 688 N N . THR A 1 88 ? 2.176 1.647 -3.577 1.00 95.19 88 THR A N 1
ATOM 689 C CA . THR A 1 88 ? 2.425 1.943 -5.003 1.00 95.19 88 THR A CA 1
ATOM 690 C C . THR A 1 88 ? 3.539 2.950 -5.208 1.00 95.19 88 THR A C 1
ATOM 692 O O . THR A 1 88 ? 4.411 2.747 -6.056 1.00 95.19 88 THR A O 1
ATOM 695 N N . LEU A 1 89 ? 3.542 4.016 -4.410 1.00 95.69 89 LEU A N 1
ATOM 696 C CA . LEU A 1 89 ? 4.585 5.030 -4.457 1.00 95.69 89 LEU A CA 1
ATOM 697 C C . LEU A 1 89 ? 5.937 4.421 -4.081 1.00 95.69 89 LEU A C 1
ATOM 699 O O . LEU A 1 89 ? 6.910 4.589 -4.812 1.00 95.69 89 LEU A O 1
ATOM 703 N N . LEU A 1 90 ? 5.982 3.643 -2.995 1.00 96.69 90 LEU A N 1
ATOM 704 C CA . LEU A 1 90 ? 7.198 2.939 -2.593 1.00 96.69 90 LEU A CA 1
ATOM 705 C C . LEU A 1 90 ? 7.691 1.999 -3.699 1.00 96.69 90 LEU A C 1
ATOM 707 O O . LEU A 1 90 ? 8.872 2.003 -4.034 1.00 96.69 90 LEU A O 1
ATOM 711 N N . ALA A 1 91 ? 6.794 1.214 -4.292 1.00 96.44 91 ALA A N 1
ATOM 712 C CA . ALA A 1 91 ? 7.163 0.218 -5.283 1.00 96.44 91 ALA A CA 1
ATOM 713 C C . ALA A 1 91 ? 7.732 0.828 -6.559 1.00 96.44 91 ALA A C 1
ATOM 715 O O . ALA A 1 91 ? 8.767 0.380 -7.053 1.00 96.44 91 ALA A O 1
ATOM 716 N N . THR A 1 92 ? 7.067 1.862 -7.075 1.00 95.62 92 THR A N 1
ATOM 717 C CA . THR A 1 92 ? 7.514 2.585 -8.268 1.00 95.62 92 THR A CA 1
ATOM 718 C C . THR A 1 92 ? 8.863 3.245 -8.014 1.00 95.62 92 THR A C 1
ATOM 720 O O . THR A 1 92 ? 9.787 3.064 -8.807 1.00 95.62 92 THR A O 1
ATOM 723 N N . LEU A 1 93 ? 9.024 3.911 -6.867 1.00 96.06 93 LEU A N 1
ATOM 724 C CA . LEU A 1 93 ? 10.290 4.520 -6.475 1.00 96.06 93 LEU A CA 1
ATOM 725 C C . LEU A 1 93 ? 11.415 3.483 -6.368 1.00 96.06 93 LEU A C 1
ATOM 727 O O . LEU A 1 93 ? 12.478 3.678 -6.951 1.00 96.06 93 LEU A O 1
ATOM 731 N N . MET A 1 94 ? 11.185 2.365 -5.675 1.00 96.19 94 MET A N 1
ATOM 732 C CA . MET A 1 94 ? 12.191 1.312 -5.512 1.00 96.19 94 MET A CA 1
ATOM 733 C C . MET A 1 94 ? 12.557 0.642 -6.839 1.00 96.19 94 MET A C 1
ATOM 735 O O . MET A 1 94 ? 13.736 0.387 -7.077 1.00 96.19 94 MET A O 1
ATOM 739 N N . MET A 1 95 ? 11.582 0.376 -7.714 1.00 95.25 95 MET A N 1
ATOM 740 C CA . MET A 1 95 ? 11.836 -0.202 -9.036 1.00 95.25 95 MET A CA 1
ATOM 741 C C . MET A 1 95 ? 12.743 0.713 -9.864 1.00 95.25 95 MET A C 1
ATOM 743 O O . MET A 1 95 ? 13.799 0.280 -10.322 1.00 95.25 95 MET A O 1
ATOM 747 N N . TYR A 1 96 ? 12.367 1.986 -10.029 1.00 94.56 96 TYR A N 1
ATOM 748 C CA . TYR A 1 96 ? 13.154 2.928 -10.830 1.00 94.56 96 TYR A CA 1
ATOM 749 C C . TYR A 1 96 ? 14.499 3.263 -10.187 1.00 94.56 96 TYR A C 1
ATOM 751 O O . TYR A 1 96 ? 15.485 3.416 -10.904 1.00 94.56 96 TYR A O 1
ATOM 759 N N . SER A 1 97 ? 14.564 3.319 -8.853 1.00 95.56 97 SER A N 1
ATOM 760 C CA . SER A 1 97 ? 15.822 3.478 -8.126 1.00 95.56 97 SER A CA 1
ATOM 761 C C . SER A 1 97 ? 16.781 2.332 -8.442 1.00 95.56 97 SER A C 1
ATOM 763 O O . SER A 1 97 ? 17.904 2.602 -8.856 1.00 95.56 97 SER A O 1
ATOM 765 N N . ARG A 1 98 ? 16.333 1.073 -8.348 1.00 94.75 98 ARG A N 1
ATOM 766 C CA . ARG A 1 98 ? 17.165 -0.096 -8.674 1.00 94.75 98 ARG A CA 1
ATOM 767 C C . ARG A 1 98 ? 17.581 -0.122 -10.141 1.00 94.75 98 ARG A C 1
ATOM 769 O O . ARG A 1 98 ? 18.765 -0.233 -10.424 1.00 94.75 98 ARG A O 1
ATOM 776 N N . LEU A 1 99 ? 16.639 0.081 -11.064 1.00 94.38 99 LEU A N 1
ATOM 777 C CA . LEU A 1 99 ? 16.933 0.157 -12.501 1.00 94.38 99 LEU A CA 1
ATOM 778 C C . LEU A 1 99 ? 17.958 1.246 -12.838 1.00 94.38 99 LEU A C 1
ATOM 780 O O . LEU A 1 99 ? 18.749 1.086 -13.766 1.00 94.38 99 LEU A O 1
ATOM 784 N N . SER A 1 100 ? 17.931 2.367 -12.114 1.00 95.00 100 SER A N 1
ATOM 785 C CA . SER A 1 100 ? 18.904 3.443 -12.281 1.00 95.00 100 SER A CA 1
ATOM 786 C C . SER A 1 100 ? 20.268 3.075 -11.696 1.00 95.00 100 SER A C 1
ATOM 788 O O . SER A 1 100 ? 21.278 3.338 -12.342 1.00 95.00 100 SER A O 1
ATOM 790 N N . THR A 1 101 ? 20.312 2.481 -10.499 1.00 95.88 101 THR A N 1
ATOM 791 C CA . THR A 1 101 ? 21.559 2.059 -9.836 1.00 95.88 101 THR A CA 1
ATOM 792 C C . THR A 1 101 ? 22.278 0.972 -10.628 1.00 95.88 101 THR A C 1
ATOM 794 O O . THR A 1 101 ? 23.483 1.068 -10.842 1.00 95.88 101 THR A O 1
ATOM 797 N N . ASP A 1 102 ? 21.533 0.001 -11.149 1.00 95.56 102 ASP A N 1
ATOM 798 C CA . ASP A 1 102 ? 22.071 -1.115 -11.931 1.00 95.56 102 ASP A CA 1
ATOM 799 C C . ASP A 1 102 ? 22.373 -0.712 -13.392 1.00 95.56 102 ASP A C 1
ATOM 801 O O . ASP A 1 102 ? 22.731 -1.545 -14.221 1.00 95.56 102 ASP A O 1
ATOM 805 N N . SER A 1 103 ? 22.225 0.576 -13.742 1.00 95.75 103 SER A N 1
ATOM 806 C CA . SER A 1 103 ? 22.375 1.123 -15.102 1.00 95.75 103 SER A CA 1
ATOM 807 C C . SER A 1 103 ? 21.471 0.476 -16.168 1.00 95.75 103 SER A C 1
ATOM 809 O O . SER A 1 103 ? 21.590 0.789 -17.356 1.00 95.75 103 SER A O 1
ATOM 811 N N . GLU A 1 104 ? 20.509 -0.361 -15.768 1.00 94.06 104 GLU A N 1
ATOM 812 C CA . GLU A 1 104 ? 19.541 -1.013 -16.654 1.00 94.06 104 GLU A CA 1
ATOM 813 C C . GLU A 1 104 ? 18.649 0.020 -17.357 1.00 94.06 104 GLU A C 1
ATOM 815 O O . GLU A 1 104 ? 18.384 -0.088 -18.556 1.00 94.06 104 GLU A O 1
ATOM 820 N N . LEU A 1 105 ? 18.245 1.077 -16.642 1.00 93.38 105 LEU A N 1
ATOM 821 C CA . LEU A 1 105 ? 17.443 2.170 -17.196 1.00 93.38 105 LEU A CA 1
ATOM 822 C C . LEU A 1 105 ? 18.172 2.882 -18.349 1.00 93.38 105 LEU A C 1
ATOM 824 O O . LEU A 1 105 ? 17.572 3.182 -19.382 1.00 93.38 105 LEU A O 1
ATOM 828 N N . ILE A 1 106 ? 19.471 3.145 -18.184 1.00 93.94 106 ILE A N 1
ATOM 829 C CA . ILE A 1 106 ? 20.299 3.819 -19.192 1.00 93.94 106 ILE A CA 1
ATOM 830 C C . ILE A 1 106 ? 20.539 2.879 -20.377 1.00 93.94 106 ILE A C 1
ATOM 832 O O . ILE A 1 106 ? 20.379 3.303 -21.519 1.00 93.94 106 ILE A O 1
ATOM 836 N N . ALA A 1 107 ? 20.832 1.599 -20.126 1.00 93.88 107 ALA A N 1
ATOM 837 C CA . ALA A 1 107 ? 21.015 0.595 -21.173 1.00 93.88 107 ALA A CA 1
ATOM 838 C C . ALA A 1 107 ? 19.774 0.460 -22.074 1.00 93.88 107 ALA A C 1
ATOM 840 O O . ALA A 1 107 ? 19.891 0.474 -23.301 1.00 93.88 107 ALA A O 1
ATOM 841 N N . MET A 1 108 ? 18.574 0.411 -21.484 1.00 92.88 108 MET A N 1
ATOM 842 C CA . MET A 1 108 ? 17.314 0.367 -22.235 1.00 92.88 108 MET A CA 1
ATOM 843 C C . MET A 1 108 ? 17.105 1.619 -23.094 1.00 92.88 108 MET A C 1
ATOM 845 O O . MET A 1 108 ? 16.690 1.515 -24.250 1.00 92.88 108 MET A O 1
ATOM 849 N N . ARG A 1 109 ? 17.413 2.807 -22.558 1.00 91.75 109 ARG A N 1
ATOM 850 C CA . ARG A 1 109 ? 17.312 4.064 -23.314 1.00 91.75 109 ARG A CA 1
ATOM 851 C C . ARG A 1 109 ? 18.310 4.125 -24.469 1.00 91.75 109 ARG A C 1
ATOM 853 O O . ARG A 1 109 ? 17.934 4.557 -25.555 1.00 91.75 109 ARG A O 1
ATOM 860 N N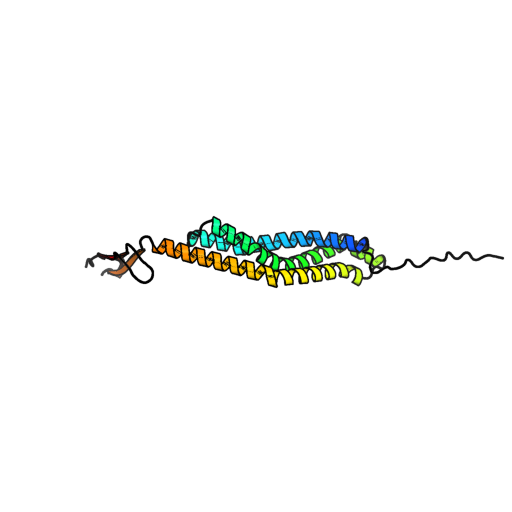 . SER A 1 110 ? 19.539 3.655 -24.264 1.00 93.19 110 SER A N 1
ATOM 861 C CA . SER A 1 110 ? 20.560 3.559 -25.316 1.00 93.19 110 SER A CA 1
ATOM 862 C C . SER A 1 110 ? 20.183 2.559 -26.413 1.00 93.19 110 SER A C 1
ATOM 864 O O . SER A 1 110 ? 20.538 2.761 -27.569 1.00 93.19 110 SER A O 1
ATOM 866 N N . ALA A 1 111 ? 19.398 1.527 -26.086 1.00 89.81 111 ALA A N 1
ATOM 867 C CA . ALA A 1 111 ? 18.825 0.588 -27.054 1.00 89.81 111 ALA A CA 1
ATOM 868 C C . ALA A 1 111 ? 17.633 1.162 -27.857 1.00 89.81 111 ALA A C 1
ATOM 870 O O . ALA A 1 111 ? 16.996 0.435 -28.619 1.00 89.81 111 ALA A O 1
ATOM 871 N N . GLY A 1 112 ? 17.301 2.448 -27.688 1.00 89.06 112 GLY A N 1
ATOM 872 C CA . GLY A 1 112 ? 16.219 3.120 -28.413 1.00 89.06 112 GLY A CA 1
ATOM 873 C C . GLY A 1 112 ? 14.821 2.884 -27.832 1.00 89.06 112 GLY A C 1
ATOM 874 O O . GLY A 1 112 ? 13.825 3.206 -28.481 1.00 89.06 112 GLY A O 1
ATOM 875 N N . ILE A 1 113 ? 14.709 2.336 -26.616 1.00 88.44 113 ILE A N 1
ATOM 876 C CA . ILE A 1 113 ? 13.411 2.145 -25.957 1.00 88.44 113 ILE A CA 1
ATOM 877 C C . ILE A 1 113 ? 12.900 3.500 -25.458 1.00 88.44 113 ILE A C 1
ATOM 879 O O . ILE A 1 113 ? 13.583 4.218 -24.724 1.00 88.44 113 ILE A O 1
ATOM 883 N N . SER A 1 114 ? 11.672 3.850 -25.844 1.00 88.19 114 SER A N 1
ATOM 884 C CA . SER A 1 114 ? 11.042 5.100 -25.424 1.00 88.19 114 SER A CA 1
ATOM 885 C C . SER A 1 114 ? 10.774 5.122 -23.916 1.00 88.19 114 SER A C 1
ATOM 887 O O . SER A 1 114 ? 10.350 4.129 -23.321 1.00 88.19 114 SER A O 1
ATOM 889 N N . LEU A 1 115 ? 10.957 6.291 -23.293 1.00 87.25 115 LEU A N 1
ATOM 890 C CA . LEU A 1 115 ? 10.685 6.483 -21.865 1.00 87.25 115 LEU A CA 1
ATOM 891 C C . LEU A 1 115 ? 9.216 6.182 -21.517 1.00 87.25 115 LEU A C 1
ATOM 893 O O . LEU A 1 115 ? 8.935 5.591 -20.479 1.00 87.25 115 LEU A O 1
ATOM 897 N N . TYR A 1 116 ? 8.286 6.504 -22.420 1.00 88.38 116 TYR A N 1
ATOM 898 C CA . TYR A 1 116 ? 6.862 6.194 -22.261 1.00 88.38 116 TYR A CA 1
ATOM 899 C C . TYR A 1 116 ? 6.603 4.699 -22.049 1.00 88.38 116 TYR A C 1
ATOM 901 O O . TYR A 1 116 ? 5.772 4.333 -21.220 1.00 88.38 116 TYR A O 1
ATOM 909 N N . ARG A 1 117 ? 7.346 3.824 -22.739 1.00 86.50 117 ARG A N 1
ATOM 910 C CA . ARG A 1 117 ? 7.207 2.373 -22.574 1.00 86.50 117 ARG A CA 1
ATOM 911 C C . ARG A 1 117 ? 7.732 1.887 -21.221 1.00 86.50 117 ARG A C 1
ATOM 913 O O . ARG A 1 117 ? 7.171 0.952 -20.666 1.00 86.50 117 ARG A O 1
ATOM 920 N N . LEU A 1 118 ? 8.751 2.548 -20.668 1.00 89.31 118 LEU A N 1
ATOM 921 C CA . LEU A 1 118 ? 9.293 2.247 -19.335 1.00 89.31 118 LEU A CA 1
ATOM 922 C C . LEU A 1 118 ? 8.348 2.676 -18.199 1.00 89.31 118 LEU A C 1
ATOM 924 O O . LEU A 1 118 ? 8.370 2.084 -17.120 1.00 89.31 118 LEU A O 1
ATOM 928 N N . ILE A 1 119 ? 7.515 3.696 -18.433 1.00 90.75 119 ILE A N 1
ATOM 929 C CA . ILE A 1 119 ? 6.546 4.219 -17.453 1.00 90.75 119 ILE A CA 1
ATOM 930 C C . ILE A 1 119 ? 5.204 3.470 -17.515 1.00 90.75 119 ILE A C 1
ATOM 932 O O . ILE A 1 119 ? 4.537 3.304 -16.495 1.00 90.75 119 ILE A O 1
ATOM 936 N N . MET A 1 120 ? 4.829 2.952 -18.689 1.00 90.31 120 MET A N 1
ATOM 937 C CA . MET A 1 120 ? 3.583 2.208 -18.911 1.00 90.31 120 MET A CA 1
ATOM 938 C C . MET A 1 120 ? 3.285 1.110 -17.866 1.00 90.31 120 MET A C 1
ATOM 940 O O . MET A 1 120 ? 2.174 1.125 -17.339 1.00 90.31 120 MET A O 1
ATOM 944 N N . PRO A 1 121 ? 4.211 0.203 -17.483 1.00 88.25 121 PRO A N 1
ATOM 945 C CA . PRO A 1 121 ? 3.903 -0.839 -16.497 1.00 88.25 121 PRO A CA 1
ATOM 946 C C . PRO A 1 121 ? 3.582 -0.284 -15.102 1.00 88.25 121 PRO A C 1
ATOM 948 O O . PRO A 1 121 ? 2.726 -0.836 -14.414 1.00 88.25 121 PRO A O 1
ATOM 951 N N . ALA A 1 122 ? 4.209 0.825 -14.696 1.00 91.69 122 ALA A N 1
ATOM 952 C CA . ALA A 1 122 ? 3.889 1.492 -13.435 1.00 91.69 122 ALA A CA 1
ATOM 953 C C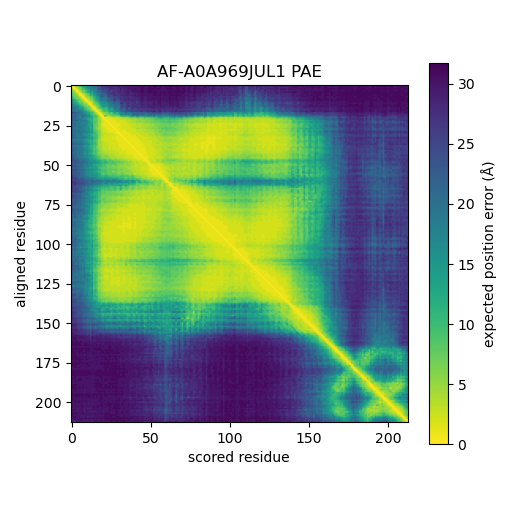 . ALA A 1 122 ? 2.488 2.121 -13.466 1.00 91.69 122 ALA A C 1
ATOM 955 O O . ALA A 1 122 ? 1.741 2.005 -12.497 1.00 91.69 122 ALA A O 1
ATOM 956 N N . VAL A 1 123 ? 2.110 2.728 -14.596 1.00 92.56 123 VAL A N 1
ATOM 957 C CA . VAL A 1 123 ? 0.771 3.304 -14.808 1.00 92.56 123 VAL A CA 1
ATOM 958 C C . VAL A 1 123 ? -0.304 2.218 -14.890 1.00 92.56 123 VAL A C 1
ATOM 960 O O . VAL A 1 123 ? -1.386 2.367 -14.330 1.00 92.56 123 VAL A O 1
ATOM 963 N N . ALA A 1 124 ? -0.016 1.100 -15.556 1.00 90.62 124 ALA A N 1
ATOM 964 C CA . ALA A 1 124 ? -0.925 -0.038 -15.612 1.00 90.62 124 ALA A CA 1
ATOM 965 C C . ALA A 1 124 ? -1.164 -0.621 -14.211 1.00 90.62 124 ALA A C 1
ATOM 967 O O . ALA A 1 124 ? -2.310 -0.881 -13.841 1.00 90.62 124 ALA A O 1
ATOM 968 N N . LEU A 1 125 ? -0.104 -0.767 -13.405 1.00 90.44 125 LEU A N 1
ATOM 969 C CA . LEU A 1 125 ? -0.234 -1.226 -12.025 1.00 90.44 125 LEU A CA 1
ATOM 970 C C . LEU A 1 125 ? -1.036 -0.233 -11.170 1.00 90.44 125 LEU A C 1
ATOM 972 O O . LEU A 1 125 ? -1.920 -0.660 -10.429 1.00 90.44 125 LEU A O 1
ATOM 976 N N . SER A 1 126 ? -0.767 1.073 -11.268 1.00 93.19 126 SER A N 1
ATOM 977 C CA . SER A 1 126 ? -1.499 2.069 -10.478 1.00 93.19 126 SER A CA 1
ATOM 978 C C . SER A 1 126 ? -2.987 2.083 -10.825 1.00 93.19 126 SER A C 1
ATOM 980 O O . SER A 1 126 ? -3.802 2.075 -9.912 1.00 93.19 126 SER A O 1
ATOM 982 N N . LEU A 1 127 ? -3.354 1.974 -12.107 1.00 93.56 127 LEU A N 1
ATOM 983 C CA . LEU A 1 127 ? -4.748 1.822 -12.541 1.00 93.56 127 LEU A CA 1
ATOM 984 C C . LEU A 1 127 ? -5.415 0.571 -11.956 1.00 93.56 127 LEU A C 1
ATOM 986 O O . LEU A 1 127 ? -6.529 0.657 -11.435 1.00 93.56 127 LEU A O 1
ATOM 990 N N . MET A 1 128 ? -4.739 -0.583 -11.999 1.00 91.75 128 MET A N 1
ATOM 991 C CA . MET A 1 128 ? -5.253 -1.816 -11.387 1.00 91.75 128 MET A CA 1
ATOM 992 C C . MET A 1 128 ? -5.478 -1.653 -9.879 1.00 91.75 128 MET A C 1
ATOM 994 O O . MET A 1 128 ? -6.478 -2.127 -9.335 1.00 91.75 128 MET A O 1
ATOM 998 N N . ILE A 1 129 ? -4.569 -0.959 -9.197 1.00 91.94 129 ILE A N 1
ATOM 999 C CA . ILE A 1 129 ? -4.654 -0.732 -7.754 1.00 91.94 129 ILE A CA 1
ATOM 1000 C C . ILE A 1 129 ? -5.728 0.293 -7.419 1.00 91.94 129 ILE A C 1
ATOM 1002 O O . ILE A 1 129 ? -6.441 0.096 -6.443 1.00 91.94 129 ILE A O 1
ATOM 1006 N N . THR A 1 130 ? -5.915 1.331 -8.232 1.00 91.94 130 THR A N 1
ATOM 1007 C CA . THR A 1 130 ? -7.033 2.267 -8.089 1.00 91.94 130 THR A CA 1
ATOM 1008 C C . THR A 1 130 ? -8.367 1.537 -8.200 1.00 91.94 130 THR A C 1
ATOM 1010 O O . THR A 1 130 ? -9.208 1.705 -7.323 1.00 91.94 130 THR A O 1
ATOM 1013 N N . ALA A 1 131 ? -8.548 0.674 -9.205 1.00 90.12 131 ALA A N 1
ATOM 1014 C CA . ALA A 1 131 ? -9.768 -0.124 -9.348 1.00 90.12 131 ALA A CA 1
ATOM 1015 C C . ALA A 1 131 ? -9.989 -1.064 -8.149 1.00 90.12 131 ALA A C 1
ATOM 1017 O O . ALA A 1 131 ? -11.094 -1.153 -7.615 1.00 90.12 131 ALA A O 1
ATOM 1018 N N . THR A 1 132 ? -8.924 -1.720 -7.680 1.00 86.56 132 THR A N 1
ATOM 1019 C CA . THR A 1 132 ? -8.988 -2.606 -6.507 1.00 86.56 132 THR A CA 1
ATOM 1020 C C . THR A 1 132 ? -9.309 -1.826 -5.231 1.00 86.56 132 THR A C 1
ATOM 1022 O O . THR A 1 132 ? -10.153 -2.244 -4.446 1.00 86.56 132 THR A O 1
ATOM 1025 N N . SER A 1 133 ? -8.670 -0.672 -5.032 1.00 85.81 133 SER A N 1
ATOM 1026 C CA . SER A 1 133 ? -8.891 0.209 -3.884 1.00 85.81 133 SER A CA 1
ATOM 1027 C C . SER A 1 133 ? -10.309 0.771 -3.877 1.00 85.81 133 SER A C 1
ATOM 1029 O O . SER A 1 133 ? -10.943 0.812 -2.827 1.00 85.81 133 SER A O 1
ATOM 1031 N N . PHE A 1 134 ? -10.846 1.135 -5.042 1.00 86.94 134 PHE A N 1
ATOM 1032 C CA . PHE A 1 134 ? -12.232 1.568 -5.182 1.00 86.94 134 PHE A CA 1
ATOM 1033 C C . PHE A 1 134 ? -13.205 0.464 -4.740 1.00 86.94 134 PHE A C 1
ATOM 1035 O O . PHE A 1 134 ? -14.017 0.688 -3.845 1.00 86.94 134 PHE A O 1
ATOM 1042 N N . ALA A 1 135 ? -13.037 -0.762 -5.250 1.00 84.12 135 ALA A N 1
ATOM 1043 C CA . ALA A 1 135 ? -13.854 -1.906 -4.840 1.00 84.12 135 ALA A CA 1
ATOM 1044 C C . ALA A 1 135 ? -13.731 -2.221 -3.334 1.00 84.12 135 ALA A C 1
ATOM 1046 O O . ALA A 1 135 ? -14.724 -2.531 -2.672 1.00 84.12 135 ALA A O 1
ATOM 1047 N N . PHE A 1 136 ? -12.524 -2.111 -2.768 1.00 80.62 136 PHE A N 1
ATOM 1048 C CA . PHE A 1 136 ? -12.298 -2.285 -1.332 1.00 80.62 136 PHE A CA 1
ATOM 1049 C C . PHE A 1 136 ? -13.009 -1.211 -0.503 1.00 80.62 136 PHE A C 1
ATOM 1051 O O . PHE A 1 136 ? -13.668 -1.550 0.480 1.00 80.62 136 PHE A O 1
ATOM 1058 N N . ASN A 1 137 ? -12.898 0.061 -0.891 1.00 80.69 137 ASN A N 1
ATOM 1059 C CA . ASN A 1 137 ? -13.503 1.175 -0.161 1.00 80.69 137 ASN A CA 1
ATOM 1060 C C . ASN A 1 137 ? -15.028 1.200 -0.261 1.00 80.69 137 ASN A C 1
ATOM 1062 O O . ASN A 1 137 ? -15.672 1.667 0.671 1.00 80.69 137 ASN A O 1
ATOM 1066 N N . GLU A 1 138 ? -15.611 0.685 -1.341 1.00 78.81 138 GLU A N 1
ATOM 1067 C CA . GLU A 1 138 ? -17.063 0.700 -1.519 1.00 78.81 138 GLU A CA 1
ATOM 1068 C C . GLU A 1 138 ? -17.757 -0.506 -0.866 1.00 78.81 138 GLU A C 1
ATOM 1070 O O . GLU A 1 138 ? -18.816 -0.352 -0.262 1.00 78.81 138 GLU A O 1
ATOM 1075 N N . ALA A 1 139 ? -17.154 -1.699 -0.910 1.00 74.75 139 ALA A N 1
ATOM 1076 C CA . ALA A 1 139 ? -17.789 -2.913 -0.387 1.00 74.75 139 ALA A CA 1
ATOM 1077 C C . ALA A 1 139 ? -17.228 -3.367 0.970 1.00 74.75 139 ALA A C 1
ATOM 1079 O O . ALA A 1 139 ? -17.978 -3.684 1.895 1.00 74.75 139 ALA A O 1
ATOM 1080 N N . ILE A 1 140 ? -15.901 -3.434 1.095 1.00 73.62 140 ILE A N 1
ATOM 1081 C CA . ILE A 1 140 ? -15.240 -4.170 2.183 1.00 73.62 140 ILE A CA 1
ATOM 1082 C C . ILE A 1 140 ? -15.028 -3.272 3.402 1.00 73.62 140 ILE A C 1
ATOM 1084 O O . ILE A 1 140 ? -15.367 -3.652 4.522 1.00 73.62 140 ILE A O 1
ATOM 1088 N N . VAL A 1 141 ? -14.489 -2.072 3.195 1.00 72.44 141 VAL A N 1
ATOM 1089 C CA . VAL A 1 141 ? -14.142 -1.126 4.263 1.00 72.44 141 VAL A CA 1
ATOM 1090 C C . VAL A 1 141 ? -15.359 -0.672 5.087 1.00 72.44 141 VAL A C 1
ATOM 1092 O O . VAL A 1 141 ? -15.267 -0.741 6.316 1.00 72.44 141 VAL A O 1
ATOM 1095 N N . PRO A 1 142 ? -16.497 -0.242 4.503 1.00 70.81 142 PRO A N 1
ATOM 1096 C CA . PRO A 1 142 ? -17.651 0.200 5.286 1.00 70.81 142 PRO A CA 1
ATOM 1097 C C . PRO A 1 142 ? -18.306 -0.957 6.042 1.00 70.81 142 PRO A C 1
ATOM 1099 O O . PRO A 1 142 ? -18.632 -0.803 7.216 1.00 70.81 142 PRO A O 1
ATOM 1102 N N . ALA A 1 143 ? -18.427 -2.137 5.426 1.00 66.44 143 ALA A N 1
ATOM 1103 C CA . ALA A 1 143 ? -18.973 -3.318 6.092 1.00 66.44 143 ALA A CA 1
ATOM 1104 C C . ALA A 1 143 ? -18.094 -3.774 7.271 1.00 66.44 143 ALA A C 1
ATOM 1106 O O . ALA A 1 143 ? -18.615 -4.117 8.334 1.00 66.44 143 ALA A O 1
ATOM 1107 N N . ALA A 1 144 ? -16.768 -3.750 7.104 1.00 66.25 144 ALA A N 1
ATOM 1108 C CA . ALA A 1 144 ? -15.817 -4.102 8.153 1.00 66.25 144 ALA A CA 1
ATOM 1109 C C . ALA A 1 144 ? -15.834 -3.090 9.310 1.00 66.25 144 ALA A C 1
ATOM 1111 O O . ALA A 1 144 ? -15.943 -3.494 10.467 1.00 66.25 144 ALA A O 1
ATOM 1112 N N . ASN A 1 145 ? -15.807 -1.787 9.009 1.00 71.69 145 ASN A N 1
ATOM 1113 C CA . ASN A 1 145 ? -15.876 -0.739 10.032 1.00 71.69 145 ASN A CA 1
ATOM 1114 C C . ASN A 1 145 ? -17.209 -0.741 10.772 1.00 71.69 145 ASN A C 1
ATOM 1116 O O . ASN A 1 145 ? -17.220 -0.646 11.994 1.00 71.69 145 ASN A O 1
ATOM 1120 N N . TYR A 1 146 ? -18.325 -0.899 10.057 1.00 66.94 146 TYR A N 1
ATOM 1121 C CA . TYR A 1 146 ? -19.639 -0.978 10.682 1.00 66.94 146 TYR A CA 1
ATOM 1122 C C . TYR A 1 146 ? -19.694 -2.140 11.677 1.00 66.94 146 TYR A C 1
ATOM 1124 O O . TYR A 1 146 ? -20.024 -1.929 12.839 1.00 66.94 146 TYR A O 1
ATOM 1132 N N . ARG A 1 147 ? -19.257 -3.340 11.265 1.00 65.81 147 ARG A N 1
ATOM 1133 C CA . ARG A 1 147 ? -19.191 -4.511 12.153 1.00 65.81 147 ARG A CA 1
ATOM 1134 C C . ARG A 1 147 ? -18.233 -4.313 13.327 1.00 65.81 147 ARG A C 1
ATOM 1136 O O . ARG A 1 147 ? -18.537 -4.768 14.428 1.00 65.81 147 ARG A O 1
ATOM 1143 N N . ALA A 1 148 ? -17.097 -3.646 13.124 1.00 62.97 148 ALA A N 1
ATOM 1144 C CA . ALA A 1 148 ? -16.153 -3.353 14.199 1.00 62.97 148 ALA A CA 1
ATOM 1145 C C . ALA A 1 148 ? -16.782 -2.426 15.250 1.00 62.97 148 ALA A C 1
ATOM 1147 O O . ALA A 1 148 ? -16.736 -2.731 16.441 1.00 62.97 148 ALA A O 1
ATOM 1148 N N . THR A 1 149 ? -17.431 -1.344 14.813 1.00 66.94 149 THR A N 1
ATOM 1149 C CA . THR A 1 149 ? -18.097 -0.381 15.699 1.00 66.94 149 THR A CA 1
ATOM 1150 C C . THR A 1 149 ? -19.290 -1.003 16.413 1.00 66.94 149 THR A C 1
ATOM 1152 O O . THR A 1 149 ? -19.408 -0.845 17.623 1.00 66.94 149 THR A O 1
ATOM 1155 N N . THR A 1 150 ? -20.138 -1.771 15.723 1.00 64.56 150 THR A N 1
ATOM 1156 C CA . THR A 1 150 ? -21.293 -2.421 16.363 1.00 64.56 150 THR A CA 1
ATOM 1157 C C . THR A 1 150 ? -20.868 -3.477 17.374 1.00 64.56 150 THR A C 1
ATOM 1159 O O . THR A 1 150 ? -21.485 -3.585 18.429 1.00 64.56 150 THR A O 1
ATOM 1162 N N . THR A 1 151 ? -19.810 -4.243 17.087 1.00 66.06 151 THR A N 1
ATOM 1163 C CA . THR A 1 151 ? -19.287 -5.249 18.026 1.00 66.06 151 THR A CA 1
ATOM 1164 C C . THR A 1 151 ? -18.684 -4.572 19.252 1.00 66.06 151 THR A C 1
ATOM 1166 O O . THR A 1 151 ? -18.963 -4.984 20.372 1.00 66.06 151 THR A O 1
ATOM 1169 N N . LEU A 1 152 ? -17.928 -3.485 19.059 1.00 64.69 152 LEU A N 1
ATOM 1170 C CA . LEU A 1 152 ? -17.401 -2.673 20.157 1.00 64.69 152 LEU A CA 1
ATOM 1171 C C . LEU A 1 152 ? -18.517 -2.049 20.995 1.00 64.69 152 LEU A C 1
ATOM 1173 O O . LEU A 1 152 ? -18.464 -2.127 22.214 1.00 64.69 152 LEU A O 1
ATOM 1177 N N . GLU A 1 153 ? -19.529 -1.448 20.374 1.00 68.69 153 GLU A N 1
ATOM 1178 C CA . GLU A 1 153 ? -20.658 -0.870 21.104 1.00 68.69 153 GLU A CA 1
ATOM 1179 C C . GLU A 1 153 ? -21.464 -1.922 21.858 1.00 68.69 153 GLU A C 1
ATOM 1181 O O . GLU A 1 153 ? -21.877 -1.667 22.985 1.00 68.69 153 GLU A O 1
ATOM 1186 N N . THR A 1 154 ? -21.696 -3.087 21.252 1.00 65.88 154 THR A N 1
ATOM 1187 C CA . THR A 1 154 ? -22.438 -4.174 21.899 1.00 65.88 154 THR A CA 1
ATOM 1188 C C . THR A 1 154 ? -21.641 -4.711 23.075 1.00 65.88 154 THR A C 1
ATOM 1190 O O . THR A 1 154 ? -22.188 -4.776 24.162 1.00 65.88 154 THR A O 1
ATOM 1193 N N . ALA A 1 155 ? -20.340 -4.960 22.907 1.00 61.25 155 ALA A N 1
ATOM 1194 C CA . ALA A 1 155 ? -19.468 -5.386 23.995 1.00 61.25 155 ALA A CA 1
ATOM 1195 C C . ALA A 1 155 ? -19.400 -4.342 25.117 1.00 61.25 155 ALA A C 1
ATOM 1197 O O . ALA A 1 155 ? -19.506 -4.696 26.280 1.00 61.25 155 ALA A O 1
ATOM 1198 N N . LEU A 1 156 ? -19.305 -3.049 24.795 1.00 61.44 156 LEU A N 1
ATOM 1199 C CA . LEU A 1 156 ? -19.311 -1.984 25.802 1.00 61.44 156 LEU A CA 1
ATOM 1200 C C . LEU A 1 156 ? -20.666 -1.863 26.510 1.00 61.44 156 LEU A C 1
ATOM 1202 O O . LEU A 1 156 ? -20.695 -1.615 27.709 1.00 61.44 156 LEU A O 1
ATOM 1206 N N . LYS A 1 157 ? -21.790 -2.040 25.806 1.00 58.94 157 LYS A N 1
ATOM 1207 C CA . LYS A 1 157 ? -23.140 -2.012 26.397 1.00 58.94 157 LYS A CA 1
ATOM 1208 C C . LYS A 1 157 ? -23.440 -3.269 27.212 1.00 58.94 157 LYS A C 1
ATOM 1210 O O . LYS A 1 157 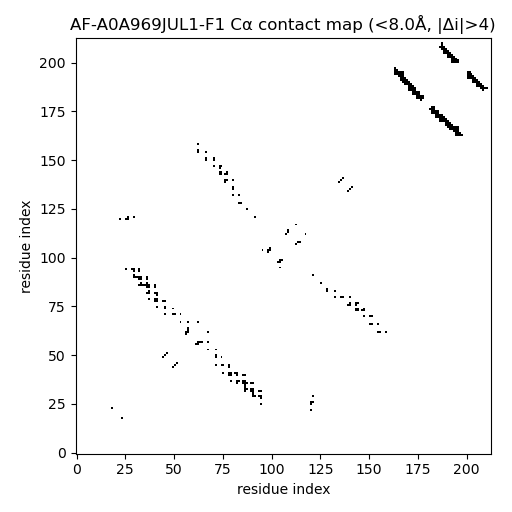? -24.117 -3.178 28.227 1.00 58.94 157 LYS A O 1
ATOM 1215 N N . GLU A 1 158 ? -22.952 -4.423 26.784 1.00 54.31 158 GLU A N 1
ATOM 1216 C CA . GLU A 1 158 ? -23.117 -5.714 27.454 1.00 54.31 158 GLU A CA 1
ATOM 1217 C C . GLU A 1 158 ? -22.219 -5.809 28.691 1.00 54.31 158 GLU A C 1
ATOM 1219 O O . GLU A 1 158 ? -22.664 -6.281 29.734 1.00 54.31 158 GLU A O 1
ATOM 1224 N N . ASP A 1 159 ? -21.016 -5.237 28.630 1.00 50.09 159 ASP A N 1
ATOM 1225 C CA . ASP A 1 159 ? -20.152 -5.079 29.795 1.00 50.09 159 ASP A CA 1
ATOM 1226 C C . ASP A 1 159 ? -20.669 -3.968 30.721 1.00 50.09 159 ASP A C 1
ATOM 1228 O O . ASP A 1 159 ? -20.689 -4.157 31.926 1.00 50.09 159 ASP A O 1
ATOM 1232 N N . THR A 1 160 ? -21.243 -2.870 30.201 1.00 46.31 160 THR A N 1
ATOM 1233 C CA . THR A 1 160 ? -21.989 -1.899 31.036 1.00 46.31 160 THR A CA 1
ATOM 1234 C C . THR A 1 160 ? -23.186 -2.562 31.722 1.00 46.31 160 THR A C 1
ATOM 1236 O O . THR A 1 160 ? -23.457 -2.247 32.874 1.00 46.31 160 THR A O 1
ATOM 1239 N N . LYS A 1 161 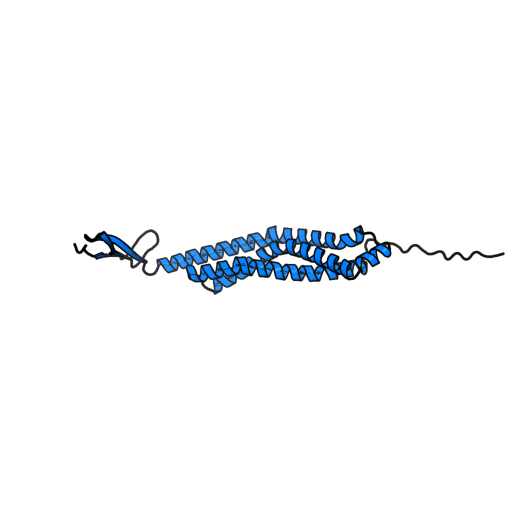? -23.876 -3.513 31.075 1.00 42.59 161 LYS A N 1
ATOM 1240 C CA . LYS A 1 161 ? -24.926 -4.319 31.720 1.00 42.59 161 LYS A CA 1
ATOM 1241 C C . LYS A 1 161 ? -24.361 -5.270 32.783 1.00 42.59 161 LYS A C 1
ATOM 1243 O O . LYS A 1 161 ? -24.944 -5.353 33.855 1.00 42.59 161 LYS A O 1
ATOM 1248 N N . LYS A 1 162 ? -23.205 -5.906 32.553 1.00 41.78 162 LYS A N 1
ATOM 1249 C CA . LYS A 1 162 ? -22.502 -6.703 33.580 1.00 41.78 162 LYS A CA 1
ATOM 1250 C C . LYS A 1 162 ? -21.961 -5.860 34.743 1.00 41.78 162 LYS A C 1
ATOM 1252 O O . LYS A 1 162 ? -22.018 -6.310 35.879 1.00 41.78 162 LYS A O 1
ATOM 1257 N N . PHE A 1 163 ? -21.510 -4.629 34.495 1.00 43.19 163 PHE A N 1
ATOM 1258 C CA . PHE A 1 163 ? -21.139 -3.652 35.527 1.00 43.19 163 PHE A CA 1
ATOM 1259 C C . PHE A 1 163 ? -22.361 -3.037 36.235 1.00 43.19 163 PHE A C 1
ATOM 1261 O O . PHE A 1 163 ? -22.217 -2.507 37.333 1.00 43.19 163 PHE A O 1
ATOM 1268 N N . GLN A 1 164 ? -23.556 -3.091 35.636 1.00 43.25 164 GLN A N 1
ATOM 1269 C CA . GLN A 1 164 ? -24.807 -2.631 36.252 1.00 43.25 164 GLN A CA 1
ATOM 1270 C C . GLN A 1 164 ? -25.501 -3.704 37.107 1.00 43.25 164 GLN A C 1
ATOM 1272 O O . GLN A 1 164 ? -26.350 -3.356 37.926 1.00 43.25 164 GLN A O 1
ATOM 1277 N N . GLU A 1 165 ? -25.119 -4.979 37.000 1.00 45.91 165 GLU A N 1
ATOM 1278 C CA . GLU A 1 165 ? -25.747 -6.047 37.790 1.00 45.91 165 GLU A CA 1
ATOM 1279 C C . GLU A 1 165 ? -25.052 -6.387 39.117 1.00 45.91 165 GLU A C 1
ATOM 1281 O O . GLU A 1 165 ? -25.689 -7.026 39.951 1.00 45.91 165 GLU A O 1
ATOM 1286 N N . GLU A 1 166 ? -23.836 -5.905 39.410 1.00 43.09 166 GLU A N 1
ATOM 1287 C CA . GLU A 1 166 ? -23.221 -6.138 40.729 1.00 43.09 166 GLU A CA 1
ATOM 1288 C C . GLU A 1 166 ? -22.569 -4.883 41.343 1.00 43.09 166 GLU A C 1
ATOM 1290 O O . GLU A 1 166 ? -21.465 -4.481 40.990 1.00 43.09 166 GLU A O 1
ATOM 1295 N N . ASN A 1 167 ? -23.263 -4.323 42.345 1.00 43.91 167 ASN A N 1
ATOM 1296 C CA . ASN A 1 167 ? -22.781 -3.419 43.401 1.00 43.91 167 ASN A CA 1
ATOM 1297 C C . ASN A 1 167 ? -22.080 -2.119 42.966 1.00 43.91 167 ASN A C 1
ATOM 1299 O O . ASN A 1 167 ? -20.857 -2.043 42.846 1.00 43.91 167 ASN A O 1
ATOM 1303 N N . ILE A 1 168 ? -22.844 -1.026 42.907 1.00 47.94 168 ILE A N 1
ATOM 1304 C CA . ILE A 1 168 ? -22.268 0.319 42.798 1.00 47.94 168 ILE A CA 1
ATOM 1305 C C . ILE A 1 168 ? -21.862 0.798 44.193 1.00 47.94 168 ILE A C 1
ATOM 1307 O O . ILE A 1 168 ? -22.709 0.992 45.067 1.00 47.94 168 ILE A O 1
ATOM 1311 N N . LEU A 1 169 ? -20.559 1.014 44.382 1.00 49.47 169 LEU A N 1
ATOM 1312 C CA . LEU A 1 169 ? -19.984 1.691 45.542 1.00 49.47 169 LEU A CA 1
ATOM 1313 C C . LEU A 1 169 ? -19.493 3.074 45.108 1.00 49.47 169 LEU A C 1
ATOM 1315 O O . LEU A 1 169 ? -18.496 3.191 44.400 1.00 49.47 169 LEU A O 1
ATOM 1319 N N . SER A 1 170 ? -20.193 4.125 45.534 1.00 46.53 170 SER A N 1
ATOM 1320 C CA . SER A 1 170 ? -19.748 5.514 45.361 1.00 46.53 170 SER A CA 1
ATOM 1321 C C . SER A 1 170 ? -19.461 6.133 46.727 1.00 46.53 170 SER A C 1
ATOM 1323 O O . SER A 1 170 ? -20.349 6.207 47.577 1.00 46.53 170 SER A O 1
ATOM 1325 N N . SER A 1 171 ? -18.215 6.554 46.953 1.00 49.59 171 SER A N 1
ATOM 1326 C CA . SER A 1 171 ? -17.786 7.245 48.172 1.00 49.59 171 SER A CA 1
ATOM 1327 C C . SER A 1 171 ? -17.667 8.750 47.931 1.00 49.59 171 SER A C 1
ATOM 1329 O O . SER A 1 171 ? -16.940 9.210 47.052 1.00 49.59 171 SER A O 1
ATOM 1331 N N . GLU A 1 172 ? -18.381 9.531 48.737 1.00 47.25 172 GLU A N 1
ATOM 1332 C CA . GLU A 1 172 ? -18.322 10.989 48.727 1.00 47.25 172 GLU A CA 1
ATOM 1333 C C . GLU A 1 172 ? -17.410 11.467 49.867 1.00 47.25 172 GLU A C 1
ATOM 1335 O O . GLU A 1 172 ? -17.623 11.162 51.047 1.00 47.25 172 GLU A O 1
ATOM 1340 N N . TYR A 1 173 ? -16.359 12.211 49.516 1.00 48.38 173 TYR A N 1
ATOM 1341 C CA . TYR A 1 173 ? -15.426 12.819 50.465 1.00 48.38 173 TYR A CA 1
ATOM 1342 C C . TYR A 1 173 ? -15.725 14.312 50.568 1.00 48.38 173 TYR A C 1
ATOM 1344 O O . TYR A 1 173 ? -15.736 15.007 49.554 1.00 48.38 173 TYR A O 1
ATOM 1352 N N . THR A 1 174 ? -15.903 14.825 51.783 1.00 47.84 174 THR A N 1
ATOM 1353 C CA . THR A 1 174 ? -16.031 16.266 52.024 1.00 47.84 174 THR A CA 1
ATOM 1354 C C . THR A 1 174 ? -14.748 16.773 52.672 1.00 47.84 174 THR A C 1
ATOM 1356 O O . THR A 1 174 ? -14.239 16.199 53.637 1.00 47.84 174 THR A O 1
ATOM 1359 N N . GLU A 1 175 ? -14.184 17.847 52.125 1.00 49.59 175 GLU A N 1
ATOM 1360 C CA . GLU A 1 175 ? -13.051 18.533 52.741 1.00 49.59 175 GLU A CA 1
ATOM 1361 C C . GLU A 1 175 ? -13.542 19.394 53.900 1.00 49.59 175 GLU A C 1
ATOM 1363 O O . GLU A 1 175 ? -14.281 20.359 53.705 1.00 49.59 175 GLU A O 1
ATOM 1368 N N . VAL A 1 176 ? -13.121 19.048 55.116 1.00 54.44 176 VAL A N 1
ATOM 1369 C CA . VAL A 1 176 ? -13.378 19.861 56.305 1.00 54.44 176 VAL A CA 1
ATOM 1370 C C . VAL A 1 176 ? -12.090 20.614 56.629 1.00 54.44 176 VAL A C 1
ATOM 1372 O O . VAL A 1 176 ? -11.018 20.018 56.771 1.00 54.44 176 VAL A O 1
ATOM 1375 N N . LYS A 1 177 ? -12.173 21.947 56.691 1.00 47.03 177 LYS A N 1
ATOM 1376 C CA . LYS A 1 177 ? -11.066 22.797 57.145 1.00 47.03 177 LYS A CA 1
ATOM 1377 C C . LYS A 1 177 ? -10.994 22.714 58.668 1.00 47.03 177 LYS A C 1
ATOM 1379 O O . LYS A 1 177 ? -11.916 23.169 59.334 1.00 47.03 177 LYS A O 1
ATOM 1384 N N . GLY A 1 178 ? -9.923 22.123 59.194 1.00 53.69 178 GLY A N 1
ATOM 1385 C CA . GLY A 1 178 ? -9.620 22.196 60.624 1.00 53.69 178 GLY A CA 1
ATOM 1386 C C . GLY A 1 178 ? -9.115 23.589 61.008 1.00 53.69 178 GLY A C 1
ATOM 1387 O O . GLY A 1 178 ? -8.566 24.300 60.162 1.00 53.69 178 GLY A O 1
ATOM 1388 N N . GLU A 1 179 ? -9.268 23.961 62.280 1.00 55.47 179 GLU A N 1
ATOM 1389 C CA . GLU A 1 179 ? -8.857 25.265 62.837 1.00 55.47 179 GLU A CA 1
ATOM 1390 C C . GLU A 1 179 ? -7.348 25.575 62.703 1.00 55.47 179 GLU A C 1
ATOM 1392 O O . GLU A 1 179 ? -6.954 26.729 62.822 1.00 55.47 179 GLU A O 1
ATOM 1397 N N . ASP A 1 180 ? -6.516 24.599 62.318 1.00 53.94 180 ASP A N 1
ATOM 1398 C CA . ASP A 1 180 ? -5.082 24.764 62.009 1.00 53.94 180 ASP A CA 1
ATOM 1399 C C . ASP A 1 180 ? -4.780 25.095 60.526 1.00 53.94 180 ASP A C 1
ATOM 1401 O O . ASP A 1 180 ? -3.653 24.941 60.046 1.00 53.94 180 ASP A O 1
ATOM 1405 N N . GLY A 1 181 ? -5.783 25.499 59.738 1.00 55.41 181 GLY A N 1
ATOM 1406 C CA . GLY A 1 181 ? -5.596 25.937 58.345 1.00 55.41 181 GLY A CA 1
ATOM 1407 C C . GLY A 1 181 ? -5.206 24.831 57.351 1.00 55.41 181 GLY A C 1
ATOM 1408 O O . GLY A 1 181 ? -4.924 25.124 56.188 1.00 55.41 181 GLY A O 1
ATOM 1409 N N . LYS A 1 182 ? -5.215 23.557 57.767 1.00 50.12 182 LYS A N 1
ATOM 1410 C CA . LYS A 1 182 ? -4.980 22.391 56.899 1.00 50.12 182 LYS A CA 1
ATOM 1411 C C . LYS A 1 182 ? -6.294 21.655 56.628 1.00 50.12 182 LYS A C 1
ATOM 1413 O O . LYS A 1 182 ? -6.962 21.192 57.550 1.00 50.12 182 LYS A O 1
ATOM 1418 N N . SER A 1 183 ? -6.656 21.538 55.350 1.00 52.31 183 SER A N 1
ATOM 1419 C CA . SER A 1 183 ? -7.821 20.770 54.896 1.00 52.31 183 SER A CA 1
ATOM 1420 C C . SER A 1 183 ? -7.599 19.276 55.128 1.00 52.31 183 SER A C 1
ATOM 1422 O O . SER A 1 183 ? -6.618 18.710 54.644 1.00 52.31 183 SER A O 1
ATOM 1424 N N . LYS A 1 184 ? -8.519 18.621 55.842 1.00 49.84 184 LYS A N 1
ATOM 1425 C CA . LYS A 1 184 ? -8.510 17.168 56.036 1.00 49.84 184 LYS A CA 1
ATOM 1426 C C . LYS A 1 184 ? -9.661 16.580 55.221 1.00 49.84 184 LYS A C 1
ATOM 1428 O O . LYS A 1 184 ? -10.816 16.959 55.404 1.00 49.84 184 LYS A O 1
ATOM 1433 N N . ARG A 1 185 ? -9.348 15.683 54.280 1.00 49.12 185 ARG A N 1
ATOM 1434 C CA . ARG A 1 185 ? -10.363 14.939 53.516 1.00 49.12 185 ARG A CA 1
ATOM 1435 C C . ARG A 1 185 ? -10.994 13.922 54.458 1.00 49.12 185 ARG A C 1
ATOM 1437 O O . ARG A 1 185 ? -10.309 12.999 54.894 1.00 49.12 185 ARG A O 1
ATOM 1444 N N . VAL A 1 186 ? -12.268 14.105 54.788 1.00 54.28 186 VAL A N 1
ATOM 1445 C CA . VAL A 1 186 ? -13.021 13.164 55.621 1.00 54.28 186 VAL A CA 1
ATOM 1446 C C . VAL A 1 186 ? -14.087 12.513 54.747 1.00 54.28 186 VAL A C 1
ATOM 1448 O O . VAL A 1 186 ? -14.759 13.175 53.955 1.00 54.28 186 VAL A O 1
ATOM 1451 N N . LEU A 1 187 ? -14.188 11.189 54.831 1.00 50.25 187 LEU A N 1
ATOM 1452 C CA . LEU A 1 187 ? -15.226 10.423 54.151 1.00 50.25 187 LEU A CA 1
ATOM 1453 C C . LEU A 1 187 ? -16.583 10.821 54.745 1.00 50.25 187 LEU A C 1
ATOM 1455 O O . LEU A 1 187 ? -16.792 10.635 55.940 1.00 50.25 187 LEU A O 1
ATOM 1459 N N . SER A 1 188 ? -17.475 11.392 53.933 1.00 54.62 188 SER A N 1
ATOM 1460 C CA . SER A 1 188 ? -18.756 11.913 54.421 1.00 54.62 188 SER A CA 1
ATOM 1461 C C . SER A 1 188 ? -19.893 10.920 54.220 1.00 54.62 188 SER A C 1
ATOM 1463 O O . SER A 1 188 ? -20.785 10.848 55.062 1.00 54.62 188 SER A O 1
ATOM 1465 N N . ARG A 1 189 ? -19.878 10.161 53.117 1.00 47.31 189 ARG A N 1
ATOM 1466 C CA . ARG A 1 189 ? -20.992 9.280 52.759 1.00 47.31 189 ARG A CA 1
ATOM 1467 C C . ARG A 1 189 ? -20.540 8.137 51.861 1.00 47.31 189 ARG A C 1
ATOM 1469 O O . ARG A 1 189 ? -19.791 8.353 50.910 1.00 47.31 189 ARG A O 1
ATOM 1476 N N . ILE A 1 190 ? -21.010 6.927 52.148 1.00 56.28 190 ILE A N 1
ATOM 1477 C CA . ILE A 1 190 ? -20.923 5.796 51.218 1.00 56.28 190 ILE A CA 1
ATOM 1478 C C . ILE A 1 190 ? -22.332 5.484 50.726 1.00 56.28 190 ILE A C 1
ATOM 1480 O O . ILE A 1 190 ? -23.241 5.260 51.528 1.00 56.28 190 ILE A O 1
ATOM 1484 N N . PHE A 1 191 ? -22.488 5.440 49.406 1.00 60.56 191 PHE A N 1
ATOM 1485 C CA . PHE A 1 191 ? -23.665 4.902 48.744 1.00 60.56 191 PHE A CA 1
ATOM 1486 C C . PHE A 1 191 ? -23.360 3.476 48.297 1.00 60.56 191 PHE A C 1
ATOM 1488 O O . PHE A 1 191 ? -22.459 3.261 47.483 1.00 60.56 191 PHE A O 1
ATOM 1495 N N . TYR A 1 192 ? -24.105 2.518 48.839 1.00 53.59 192 TYR A N 1
ATOM 1496 C CA . TYR A 1 192 ? -24.109 1.136 48.380 1.00 53.59 192 TYR A CA 1
ATOM 1497 C C . TYR A 1 192 ? -25.489 0.815 47.824 1.00 53.59 192 TYR A C 1
ATOM 1499 O O . TYR A 1 192 ? -26.478 0.966 48.536 1.00 53.59 192 TYR A O 1
ATOM 1507 N N . ALA A 1 193 ? -25.572 0.380 46.571 1.00 57.41 193 ALA A N 1
ATOM 1508 C CA . ALA A 1 193 ? -26.815 -0.110 45.989 1.00 57.41 193 ALA A CA 1
ATOM 1509 C C . ALA A 1 193 ? -26.651 -1.567 45.569 1.00 57.41 193 ALA A C 1
ATOM 1511 O O . ALA A 1 193 ? -25.752 -1.890 44.793 1.00 57.41 193 ALA A O 1
ATOM 1512 N N . ASN A 1 194 ? -27.535 -2.423 46.083 1.00 48.84 194 ASN A N 1
ATOM 1513 C CA . ASN A 1 194 ? -27.536 -3.856 45.800 1.00 48.84 194 ASN A CA 1
ATOM 1514 C C . ASN A 1 194 ? -27.868 -4.156 44.323 1.00 48.84 194 ASN A C 1
ATOM 1516 O O . ASN A 1 194 ? -27.309 -5.078 43.744 1.00 48.84 194 ASN A O 1
ATOM 1520 N N . GLN A 1 195 ? -28.754 -3.372 43.694 1.00 47.41 195 GLN A N 1
ATOM 1521 C CA . GLN A 1 195 ? -29.103 -3.504 42.272 1.00 47.41 195 GLN A CA 1
ATOM 1522 C C . GLN A 1 195 ? -29.319 -2.126 41.632 1.00 47.41 195 GLN A C 1
ATOM 1524 O O . GLN A 1 195 ? -30.028 -1.282 42.192 1.00 47.41 195 GLN A O 1
ATOM 1529 N N . PHE A 1 196 ? -28.745 -1.895 40.447 1.00 50.28 196 PHE A N 1
ATOM 1530 C CA . PHE A 1 196 ? -28.915 -0.649 39.698 1.00 50.28 196 PHE A CA 1
ATOM 1531 C C . PHE A 1 196 ? -29.268 -0.918 38.237 1.00 50.28 196 PHE A C 1
ATOM 1533 O O . PHE A 1 196 ? -28.430 -1.331 37.449 1.00 50.28 196 PHE A O 1
ATOM 1540 N N . ASN A 1 197 ? -30.506 -0.621 37.852 1.00 48.94 197 ASN A N 1
ATOM 1541 C CA . ASN A 1 197 ? -31.007 -0.917 36.507 1.00 48.94 197 ASN A CA 1
ATOM 1542 C C . ASN A 1 197 ? -31.022 0.320 35.585 1.00 48.94 197 ASN A C 1
ATOM 1544 O O . ASN A 1 197 ? -31.960 0.521 34.819 1.00 48.94 197 ASN A O 1
ATOM 1548 N N . GLY A 1 198 ? -30.042 1.219 35.725 1.00 52.03 198 GLY A N 1
ATOM 1549 C CA . GLY A 1 198 ? -29.910 2.443 34.919 1.00 52.03 198 GLY A CA 1
ATOM 1550 C C . GLY A 1 198 ? -30.907 3.573 35.233 1.00 52.03 198 GLY A C 1
ATOM 1551 O O . GLY A 1 198 ? -30.511 4.731 35.175 1.00 52.03 198 GLY A O 1
ATOM 1552 N N . ASP A 1 199 ? -32.147 3.251 35.620 1.00 50.44 199 ASP A N 1
ATOM 1553 C CA . ASP A 1 199 ? -33.223 4.212 35.952 1.00 50.44 199 ASP A CA 1
ATOM 1554 C C . ASP A 1 199 ? -33.720 4.093 37.410 1.00 50.44 199 ASP A C 1
ATOM 1556 O O . ASP A 1 199 ? -34.312 5.019 37.961 1.00 50.44 199 ASP A O 1
ATOM 1560 N N . SER A 1 200 ? -33.469 2.957 38.073 1.00 44.03 200 SER A N 1
ATOM 1561 C CA . SER A 1 200 ? -33.903 2.710 39.456 1.00 44.03 200 SER A CA 1
ATOM 1562 C C . SER A 1 200 ? -32.816 2.025 40.284 1.00 44.03 200 SER A C 1
ATOM 1564 O O . SER A 1 200 ? -32.256 1.010 39.859 1.00 44.03 200 SER A O 1
ATOM 1566 N N . LEU A 1 201 ? -32.567 2.547 41.487 1.00 57.81 201 LEU A N 1
ATOM 1567 C CA . LEU A 1 201 ? -31.704 1.952 42.513 1.00 57.81 201 LEU A CA 1
ATOM 1568 C C . LEU A 1 201 ? -32.566 1.123 43.475 1.00 57.81 201 LEU A C 1
ATOM 1570 O O . LEU A 1 201 ? -33.475 1.665 44.101 1.00 57.81 201 LEU A O 1
ATOM 1574 N N . SER A 1 202 ? -32.276 -0.170 43.620 1.00 53.34 202 SER A N 1
ATOM 1575 C CA . SER A 1 202 ? -32.955 -1.061 44.571 1.00 53.34 202 SER A CA 1
ATOM 1576 C C . SER A 1 202 ? -31.974 -1.568 45.631 1.00 53.34 202 SER A C 1
ATOM 1578 O O . SER A 1 202 ? -30.852 -1.964 45.319 1.00 53.34 202 SER A O 1
ATOM 1580 N N . GLY A 1 203 ? -32.386 -1.545 46.904 1.00 52.81 203 GLY A N 1
ATOM 1581 C CA . GLY A 1 203 ? -31.535 -1.951 48.032 1.00 52.81 203 GLY A CA 1
ATOM 1582 C C . GLY A 1 203 ? -30.394 -0.968 48.319 1.00 52.81 203 GLY A C 1
ATOM 1583 O O . GLY A 1 203 ? -29.239 -1.379 48.410 1.00 52.81 203 GLY A O 1
ATOM 1584 N N . LEU A 1 204 ? -30.720 0.327 48.412 1.00 62.97 204 LEU A N 1
ATOM 1585 C CA . LEU A 1 204 ? -29.773 1.387 48.754 1.00 62.97 204 LEU A CA 1
ATOM 1586 C C . LEU A 1 204 ? -29.497 1.398 50.268 1.00 62.97 204 LEU A C 1
ATOM 1588 O O . LEU A 1 204 ? -30.390 1.698 51.060 1.00 62.97 204 LEU A O 1
ATOM 1592 N N . THR A 1 205 ? -28.251 1.146 50.656 1.00 65.50 205 THR A N 1
ATOM 1593 C CA . THR A 1 205 ? -27.735 1.402 52.002 1.00 65.50 205 THR A CA 1
ATOM 1594 C C . THR A 1 205 ? -26.893 2.670 51.953 1.00 65.50 205 THR A C 1
ATOM 1596 O O . THR A 1 205 ? -25.846 2.712 51.304 1.00 65.50 205 THR A O 1
ATOM 1599 N N . VAL A 1 206 ? -27.353 3.713 52.641 1.00 61.97 206 VAL A N 1
ATOM 1600 C CA . VAL A 1 206 ? -26.588 4.950 52.826 1.00 61.97 206 VAL A CA 1
ATOM 1601 C C . VAL A 1 206 ? -25.959 4.908 54.209 1.00 61.97 206 VAL A C 1
ATOM 1603 O O . VAL A 1 206 ? -26.665 4.833 55.214 1.00 61.97 206 VAL A O 1
ATOM 1606 N N . LEU A 1 207 ? -24.630 4.939 54.253 1.00 61.50 207 LEU A N 1
ATOM 1607 C CA . LEU A 1 207 ? -23.878 5.069 55.497 1.00 61.50 207 LEU A CA 1
ATOM 1608 C C . LEU A 1 207 ? -23.377 6.507 55.600 1.00 61.50 207 LEU A C 1
ATOM 1610 O O . LEU A 1 207 ? -22.444 6.904 54.897 1.00 61.50 207 LEU A O 1
ATOM 1614 N N . ASP A 1 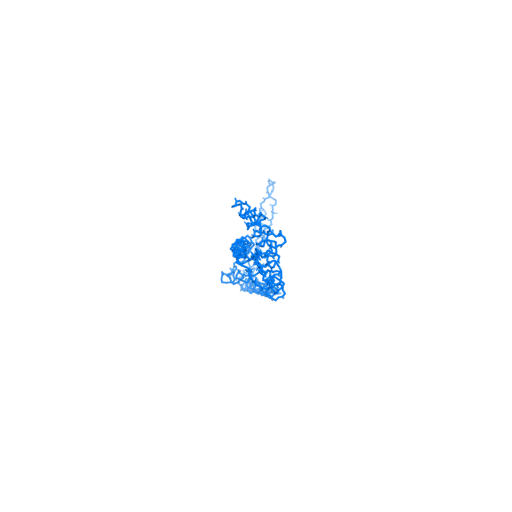208 ? -24.036 7.273 56.466 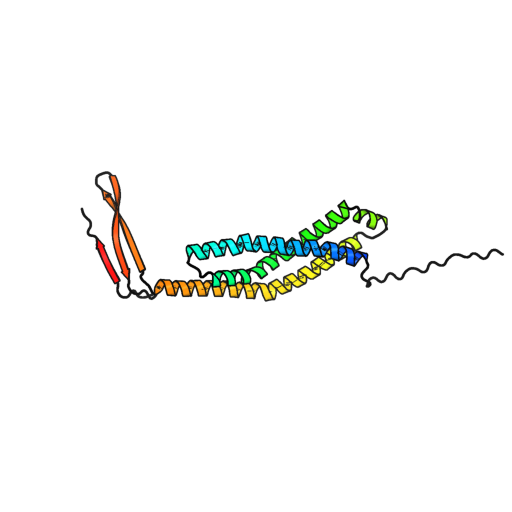1.00 57.22 208 ASP A N 1
ATOM 1615 C CA . ASP A 1 208 ? -23.647 8.632 56.825 1.00 57.22 208 ASP A CA 1
ATOM 1616 C C . ASP A 1 208 ? -22.703 8.599 58.026 1.00 57.22 208 ASP A C 1
ATOM 1618 O O . ASP A 1 208 ? -23.054 8.102 59.099 1.00 57.22 208 ASP A O 1
ATOM 1622 N N . PHE A 1 209 ? -21.499 9.143 57.851 1.00 62.84 209 PHE A N 1
ATOM 1623 C CA . PHE A 1 209 ? -20.555 9.297 58.951 1.00 62.84 209 PHE A CA 1
ATOM 1624 C C . PHE A 1 209 ? -20.778 10.666 59.608 1.00 62.84 209 PHE A C 1
ATOM 1626 O O . PHE A 1 209 ? -20.709 11.692 58.924 1.00 62.84 209 PHE A O 1
ATOM 1633 N N . PRO A 1 210 ? -21.069 10.722 60.920 1.00 52.34 210 PRO A N 1
ATOM 1634 C CA . PRO A 1 210 ? -21.304 11.985 61.600 1.00 52.34 210 PRO A CA 1
ATOM 1635 C C . PRO A 1 210 ? -20.038 12.846 61.577 1.00 52.34 210 PRO A C 1
ATOM 1637 O O . PRO A 1 210 ? -18.928 12.360 61.803 1.00 52.34 210 PRO A O 1
ATOM 1640 N N . ARG A 1 211 ? -20.221 14.146 61.315 1.00 54.81 211 ARG A N 1
ATOM 1641 C CA . ARG A 1 211 ? -19.159 15.150 61.423 1.00 54.81 211 ARG A CA 1
ATOM 1642 C C . ARG A 1 211 ? -18.672 15.167 62.866 1.00 54.81 211 ARG A C 1
ATOM 1644 O O . ARG A 1 211 ? -19.381 15.646 63.748 1.00 54.81 211 ARG A O 1
ATOM 1651 N N . VAL A 1 212 ? -17.483 14.622 63.098 1.00 48.31 212 VAL A N 1
ATOM 1652 C CA . VAL A 1 212 ? -16.774 14.833 64.358 1.00 48.31 212 VAL A CA 1
ATOM 1653 C C . VAL A 1 212 ? -16.304 16.283 64.314 1.00 48.31 212 VAL A C 1
ATOM 1655 O O . VAL A 1 212 ? -15.431 16.620 63.511 1.00 48.31 212 VAL A O 1
ATOM 1658 N N . GLY A 1 213 ? -17.023 17.133 65.052 1.00 42.66 213 GLY A N 1
ATOM 1659 C CA . GLY A 1 213 ? -16.637 18.517 65.317 1.00 42.66 213 GLY A CA 1
ATOM 1660 C C . GLY A 1 213 ? -15.337 18.595 66.096 1.00 42.66 213 GLY A C 1
ATOM 1661 O O . GLY A 1 213 ? -15.013 17.614 66.805 1.00 42.66 213 GLY A O 1
#

Secondary structure (DSSP, 8-state):
---------PPP---TTS--HHHHHHHHHHHHHHHHHHHHHHHHHIIIIIIHHHHHHHHHH---HHHHHHHHHHHHHHHHHHHHHHHHHHHHHHHHHHHHHTTHHHHHHHTT--HHHHHHHHHHHHHHHHHHHHHIIIIIHHHHHHHHHHHHHHHHHHHHHHHHHS-EEEEEEEEEE-TTS-EEEEEEEEEEEEEE-SS-EEEEEEEEPP---

Mean predicted aligned error: 16.35 Å

pLDDT: mean 74.7, std 17.73, range [41.78, 96.69]

Radius of gyration: 34.05 Å; Cα contacts (8 Å, |Δi|>4): 201; chains: 1; bounding box: 60×39×130 Å

Foldseek 3Di:
DDDDPDPPDDPDPPDVPDCDPVLVVLLVQLVVLLVVQLCVQLVVCLVVPLVVVLVCCCVPLVQDPVLSVVLSVLCSLVSSLVSLVVSLVRSVCSSVVVCVVVVVVVVCVVVVNDPVVSCVSSVVVVVVSVVVSVVSVPPRNVVSVVVSVVSVVCSSVVSVVVVQQAKDWDWDWDFDQDPVRDTDTDTAKIWIFGGGPPPDTHRTDIDGDDPPD